Protein AF-A0AA37PH64-F1 (afdb_monomer)

Nearest PDB structures (foldseek):
  5drm-assembly1_B  TM=2.295E-01  e=4.551E+00  Homo sapiens
  5w9c-assembly2_D  TM=2.264E-01  e=7.094E+00  Homo sapiens

Mean predicted aligned error: 6.61 Å

Foldseek 3Di:
DVLQQAWQQALVLLQQQPLQHHDDGHHHDPDTDPSNVVQLVQLLVLLVVLPDPDQLLPDDPVNLNSLLSSLSSLLSVLLDQPDDDDLVSSLSSNLSSLLSLVSNVVPDVSSVVSSVSSLVSLVVSLVVVVVLLVDPVSCPPHDPVRNVVSVVSSVSSNVSSVVRPPPDPDPPPVPPDD

Radius of gyration: 16.81 Å; Cα contacts (8 Å, |Δi|>4): 201; chains: 1; bounding box: 54×38×43 Å

Secondary structure (DSSP, 8-state):
--SGGG--S--GGGTT--SSS--------SS--HHHHHHHHHHHHHHHHTTSSS-GGGS-HHHHHHHHHHHHHHHHHHT-SSS---HHHHHHHHHHHHHHHHHHTTT-HHHHHHHHHHHHHHHHHHHHHHHHTTSGGGGTT--HHHHHHHHHHHHHHHHHHHSGGGGSPPPPGGG---

pLDDT: mean 87.41, std 14.24, range [34.22, 97.94]

Structure (mmCIF, N/CA/C/O backbone):
data_AF-A0AA37PH64-F1
#
_entry.id   AF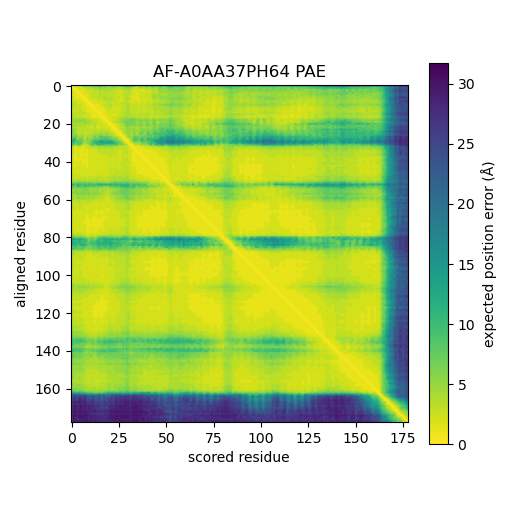-A0AA37PH64-F1
#
loop_
_atom_site.group_PDB
_atom_site.id
_atom_site.type_symbol
_atom_site.label_atom_id
_atom_site.label_alt_id
_atom_site.label_comp_id
_atom_site.label_asym_id
_atom_site.label_entity_id
_atom_site.label_seq_id
_atom_site.pdbx_PDB_ins_code
_atom_site.Cartn_x
_atom_site.Cartn_y
_atom_site.Cartn_z
_atom_site.occupancy
_atom_site.B_iso_or_equiv
_atom_site.auth_seq_id
_atom_site.auth_comp_id
_atom_site.auth_asym_id
_atom_site.auth_atom_id
_atom_site.pdbx_PDB_model_num
ATOM 1 N N . MET A 1 1 ? -4.481 -14.825 5.094 1.00 74.19 1 MET A N 1
ATOM 2 C CA . MET A 1 1 ? -5.170 -15.262 3.859 1.00 74.19 1 MET A CA 1
ATOM 3 C C . MET A 1 1 ? -4.752 -16.683 3.513 1.00 74.19 1 MET A C 1
ATOM 5 O O . MET A 1 1 ? -3.576 -16.982 3.658 1.00 74.19 1 MET A O 1
ATOM 9 N N . LEU A 1 2 ? -5.675 -17.554 3.084 1.00 87.38 2 LEU A N 1
ATOM 10 C CA . LEU A 1 2 ? -5.396 -18.989 2.875 1.00 87.38 2 LEU A CA 1
ATOM 11 C C . LEU A 1 2 ? -4.410 -19.260 1.726 1.00 87.38 2 LEU A C 1
ATOM 13 O O . LEU A 1 2 ? -3.564 -20.142 1.830 1.00 87.38 2 LEU A O 1
ATOM 17 N N . HIS A 1 3 ? -4.490 -18.475 0.651 1.00 90.38 3 HIS A N 1
ATOM 18 C CA . HIS A 1 3 ? -3.610 -18.628 -0.510 1.00 90.38 3 HIS A CA 1
ATOM 19 C C . HIS A 1 3 ? -2.216 -18.032 -0.291 1.00 90.38 3 HIS A C 1
ATOM 21 O O . HIS A 1 3 ? -1.288 -18.408 -0.998 1.00 90.38 3 HIS A O 1
ATOM 27 N N . GLN A 1 4 ? -2.051 -17.161 0.710 1.00 86.31 4 GLN A N 1
ATOM 28 C CA . GLN A 1 4 ? -0.823 -16.399 0.906 1.00 86.31 4 GLN A CA 1
ATOM 29 C C . GLN A 1 4 ? 0.423 -17.287 1.027 1.00 86.31 4 GLN A C 1
ATOM 31 O O . GLN A 1 4 ? 1.335 -17.023 0.266 1.00 86.31 4 GLN A O 1
ATOM 36 N N . PRO A 1 5 ? 0.487 -18.362 1.842 1.00 88.75 5 PRO A N 1
ATOM 37 C CA . PRO A 1 5 ? 1.711 -19.168 1.988 1.00 88.75 5 PRO A CA 1
ATOM 38 C C . PRO A 1 5 ? 2.232 -19.826 0.698 1.00 88.75 5 PRO A C 1
ATOM 40 O O . PRO A 1 5 ? 3.384 -20.242 0.654 1.00 88.75 5 PRO A O 1
ATOM 43 N N . HIS A 1 6 ? 1.387 -19.931 -0.330 1.00 89.75 6 HIS A N 1
ATOM 44 C CA . HIS A 1 6 ? 1.710 -20.520 -1.634 1.00 89.75 6 HIS A CA 1
ATOM 45 C C . HIS A 1 6 ? 1.806 -19.462 -2.747 1.00 89.75 6 HIS A C 1
ATOM 47 O O . HIS A 1 6 ? 2.088 -19.787 -3.900 1.00 89.75 6 HIS A O 1
ATOM 53 N N . SER A 1 7 ? 1.518 -18.203 -2.412 1.00 90.19 7 SER A N 1
ATOM 54 C CA . SER A 1 7 ? 1.649 -17.057 -3.304 1.00 90.19 7 SER A CA 1
ATOM 55 C C . SER A 1 7 ? 3.119 -16.807 -3.622 1.00 90.19 7 SER A C 1
ATOM 57 O O . SER A 1 7 ? 3.972 -16.969 -2.753 1.00 90.19 7 SER A O 1
ATOM 59 N N . GLN A 1 8 ? 3.379 -16.355 -4.846 1.00 91.38 8 GLN A N 1
ATOM 60 C CA . GLN A 1 8 ? 4.681 -15.865 -5.309 1.00 91.38 8 GLN A CA 1
ATOM 61 C C . GLN A 1 8 ? 4.866 -14.349 -5.145 1.00 91.38 8 GLN A C 1
ATOM 63 O O . GLN A 1 8 ? 5.841 -13.779 -5.628 1.00 91.38 8 GLN A O 1
ATOM 68 N N . LEU A 1 9 ? 3.930 -13.688 -4.458 1.00 90.12 9 LEU A N 1
ATOM 69 C CA . LEU A 1 9 ? 4.034 -12.278 -4.097 1.00 90.12 9 LEU A CA 1
ATOM 70 C C . LEU A 1 9 ? 5.070 -12.078 -2.984 1.00 90.12 9 LEU A C 1
ATOM 72 O O . LEU A 1 9 ? 4.838 -12.509 -1.851 1.00 90.12 9 LEU A O 1
ATOM 76 N N . ASP A 1 10 ? 6.170 -11.384 -3.288 1.00 89.88 10 ASP A N 1
ATOM 77 C CA . ASP A 1 10 ? 7.210 -11.098 -2.298 1.00 89.88 10 ASP A CA 1
ATOM 78 C C . ASP A 1 10 ? 6.648 -10.290 -1.114 1.00 89.88 10 ASP A C 1
ATOM 80 O O . ASP A 1 10 ? 6.139 -9.174 -1.249 1.00 89.88 10 ASP A O 1
ATOM 84 N N . SER A 1 11 ? 6.742 -10.872 0.080 1.00 89.56 11 SER A N 1
ATOM 85 C CA . SER A 1 11 ? 6.302 -10.248 1.331 1.00 89.56 11 SER A CA 1
ATOM 86 C C . SER A 1 11 ? 7.445 -9.617 2.122 1.00 89.56 11 SER A C 1
ATOM 88 O O . SER A 1 11 ? 7.205 -9.013 3.169 1.00 89.56 11 SER A O 1
ATOM 90 N N . SER A 1 12 ? 8.687 -9.728 1.642 1.00 91.81 12 SER A N 1
ATOM 91 C CA . SER A 1 12 ? 9.856 -9.132 2.285 1.00 91.81 12 SER A CA 1
ATOM 92 C C . SER A 1 12 ? 9.726 -7.618 2.526 1.00 91.81 12 SER A C 1
ATOM 94 O O . SER A 1 12 ? 10.081 -7.193 3.635 1.00 91.81 12 SER A O 1
ATOM 96 N N . PRO A 1 13 ? 9.127 -6.810 1.617 1.00 92.62 13 PRO A N 1
ATOM 97 C CA . PRO A 1 13 ? 8.997 -5.368 1.831 1.00 92.62 13 PRO A CA 1
ATOM 98 C C . PRO A 1 13 ? 8.072 -5.027 3.000 1.00 92.62 13 PRO A C 1
ATOM 100 O O . PRO A 1 13 ? 8.186 -3.966 3.598 1.00 92.62 13 PRO A O 1
ATOM 103 N N . THR A 1 14 ? 7.163 -5.933 3.362 1.00 93.44 14 THR A N 1
ATOM 104 C CA . THR A 1 14 ? 6.114 -5.699 4.362 1.00 93.44 14 THR A CA 1
ATOM 105 C C . THR A 1 14 ? 6.356 -6.434 5.681 1.00 93.44 14 THR A C 1
ATOM 107 O O . THR A 1 14 ? 5.496 -6.443 6.563 1.00 93.44 14 THR A O 1
ATOM 110 N N . ARG A 1 15 ? 7.552 -7.012 5.873 1.00 94.06 15 ARG A N 1
ATOM 111 C CA . ARG A 1 15 ? 7.922 -7.837 7.041 1.00 94.06 15 ARG A CA 1
ATOM 112 C C . ARG A 1 15 ? 7.746 -7.171 8.409 1.00 94.06 15 ARG A C 1
ATOM 114 O O . ARG A 1 15 ? 7.601 -7.871 9.408 1.00 94.06 15 ARG A O 1
ATOM 121 N N . SER A 1 16 ? 7.796 -5.841 8.475 1.00 95.00 16 SER A N 1
ATOM 122 C CA . SER A 1 16 ? 7.680 -5.071 9.720 1.00 95.00 16 SER A CA 1
ATOM 123 C C . SER A 1 16 ? 6.228 -4.806 10.138 1.00 95.00 16 SER A C 1
ATOM 125 O O . SER A 1 16 ? 5.996 -4.344 11.258 1.00 95.00 16 SER A O 1
ATOM 127 N N . VAL A 1 17 ? 5.237 -5.153 9.305 1.00 94.81 17 VAL A N 1
ATOM 128 C CA . VAL A 1 17 ? 3.820 -5.122 9.690 1.00 94.81 17 VAL A CA 1
ATOM 129 C C . VAL A 1 17 ? 3.469 -6.397 10.459 1.00 94.81 17 VAL A C 1
ATOM 131 O O . VAL A 1 17 ? 3.177 -7.438 9.877 1.00 94.81 17 VAL A O 1
ATOM 134 N N . THR A 1 18 ? 3.490 -6.315 11.790 1.00 93.62 18 THR A N 1
ATOM 135 C CA . THR A 1 18 ? 3.297 -7.461 12.700 1.00 93.62 18 THR A CA 1
ATOM 136 C C . THR A 1 18 ? 2.102 -7.325 13.644 1.00 93.62 18 THR A C 1
ATOM 138 O O . THR A 1 18 ? 1.822 -8.244 14.412 1.00 93.62 18 THR A O 1
ATOM 141 N N . SER A 1 19 ? 1.363 -6.209 13.582 1.00 90.31 19 SER A N 1
ATOM 142 C CA . SER A 1 19 ? 0.271 -5.887 14.523 1.00 90.31 19 SER A CA 1
ATOM 143 C C . SER A 1 19 ? -0.838 -6.942 14.596 1.00 90.31 19 SER A C 1
ATOM 145 O O . SER A 1 19 ? -1.492 -7.071 15.628 1.00 90.31 19 SER A O 1
ATOM 147 N N . CYS A 1 20 ? -1.065 -7.688 13.512 1.00 89.69 20 CYS A N 1
ATOM 148 C CA . CYS A 1 20 ? -2.194 -8.616 13.396 1.00 89.69 20 CYS A CA 1
ATOM 149 C C . CYS A 1 20 ? -1.770 -10.079 13.214 1.00 89.69 20 CYS A C 1
ATOM 151 O O . CYS A 1 20 ? -2.543 -10.985 13.519 1.00 89.69 20 CYS A O 1
ATOM 153 N N . ALA A 1 21 ? -0.556 -10.314 12.717 1.00 85.69 21 ALA A N 1
ATOM 154 C CA . ALA A 1 21 ? 0.048 -11.630 12.577 1.00 85.69 21 ALA A CA 1
ATOM 155 C C . ALA A 1 21 ? 1.572 -11.478 12.439 1.00 85.69 21 ALA A C 1
ATOM 157 O O . ALA A 1 21 ? 2.025 -10.485 11.868 1.00 85.69 21 ALA A O 1
ATOM 158 N N . PRO A 1 22 ? 2.374 -12.451 12.905 1.00 87.56 22 PRO A N 1
ATOM 159 C CA . PRO A 1 22 ? 3.800 -12.467 12.612 1.00 87.56 22 PRO A CA 1
ATOM 160 C C . PRO A 1 22 ? 4.037 -12.642 11.107 1.00 87.56 22 PRO A C 1
ATOM 162 O O . PRO A 1 22 ? 3.296 -13.368 10.434 1.00 87.56 22 PRO A O 1
ATOM 165 N N . HIS A 1 23 ? 5.098 -12.019 10.594 1.00 90.00 23 HIS A N 1
ATOM 166 C CA . HIS A 1 23 ? 5.520 -12.207 9.211 1.00 90.00 23 HIS A CA 1
ATOM 167 C C . HIS A 1 23 ? 5.866 -13.678 8.949 1.00 90.00 23 HIS A C 1
ATOM 169 O O . HIS A 1 23 ? 6.532 -14.335 9.754 1.00 90.00 23 HIS A O 1
ATOM 175 N N . ARG A 1 24 ? 5.419 -14.187 7.801 1.00 84.00 24 ARG A N 1
ATOM 176 C CA . ARG A 1 24 ? 5.783 -15.508 7.295 1.00 84.00 24 ARG A CA 1
ATOM 177 C C . ARG A 1 24 ? 6.386 -15.332 5.907 1.00 84.00 24 ARG A C 1
ATOM 179 O O . ARG A 1 24 ? 5.670 -14.834 5.038 1.00 84.00 24 ARG A O 1
ATOM 186 N N . PRO A 1 25 ? 7.646 -15.748 5.697 1.00 84.50 25 PRO A N 1
ATOM 187 C CA . PRO A 1 25 ? 8.244 -15.737 4.375 1.00 84.50 25 PRO A CA 1
ATOM 188 C C . PRO A 1 25 ? 7.392 -16.557 3.410 1.00 84.50 25 PRO A C 1
ATOM 190 O O . PRO A 1 25 ? 6.875 -17.618 3.771 1.00 84.50 25 PRO A O 1
ATOM 193 N N . VAL A 1 26 ? 7.268 -16.058 2.190 1.00 85.12 26 VAL A N 1
ATOM 194 C CA . VAL A 1 26 ? 6.615 -16.749 1.078 1.00 85.12 26 VAL A CA 1
ATOM 195 C C . VAL A 1 26 ? 7.634 -16.974 -0.024 1.00 85.12 26 VAL A C 1
ATOM 197 O O . VAL A 1 26 ? 8.536 -16.147 -0.170 1.00 85.12 26 VAL A O 1
ATOM 200 N N . PRO A 1 27 ? 7.534 -18.082 -0.774 1.00 81.62 27 PRO A N 1
ATOM 201 C CA . PRO A 1 27 ? 8.389 -18.291 -1.932 1.00 81.62 27 PRO A CA 1
ATOM 202 C C . PRO A 1 27 ? 8.209 -17.129 -2.909 1.00 81.62 27 PRO A C 1
ATOM 204 O O . PRO A 1 27 ? 7.085 -16.841 -3.294 1.00 81.62 27 PRO A O 1
ATOM 207 N N . THR A 1 28 ? 9.287 -16.473 -3.325 1.00 78.25 28 THR A N 1
ATOM 208 C CA . THR A 1 28 ? 9.222 -15.463 -4.390 1.00 78.25 28 THR A CA 1
ATOM 209 C C . THR A 1 28 ? 9.322 -16.156 -5.746 1.00 78.25 28 THR A C 1
ATOM 211 O O . THR A 1 28 ? 10.039 -17.148 -5.887 1.00 78.25 28 THR A O 1
ATOM 214 N N . GLY A 1 29 ? 8.602 -15.664 -6.751 1.00 74.88 29 GLY A N 1
ATOM 215 C CA . GLY A 1 29 ? 8.722 -16.166 -8.116 1.00 74.88 29 GLY A CA 1
ATOM 216 C C . GLY A 1 29 ? 8.363 -15.116 -9.155 1.00 74.88 29 GLY A C 1
ATOM 217 O O . GLY A 1 29 ? 7.581 -14.210 -8.882 1.00 74.88 29 GLY A O 1
ATOM 218 N N . ASP A 1 30 ? 8.921 -15.278 -10.353 1.00 67.69 30 ASP A N 1
ATOM 219 C CA . ASP A 1 30 ? 8.806 -14.288 -11.432 1.00 67.69 30 ASP A CA 1
ATOM 220 C C . ASP A 1 30 ? 7.470 -14.372 -12.189 1.00 67.69 30 ASP A C 1
ATOM 222 O O . ASP A 1 30 ? 7.076 -13.441 -12.886 1.00 67.69 30 ASP A O 1
ATOM 226 N N . LEU A 1 31 ? 6.745 -15.487 -12.042 1.00 71.25 31 LEU A N 1
ATOM 227 C CA . LEU A 1 31 ? 5.439 -15.716 -12.657 1.00 71.25 31 LEU A CA 1
ATOM 228 C C . LEU A 1 31 ? 4.371 -15.762 -11.566 1.00 71.25 31 LEU A C 1
ATOM 230 O O . LEU A 1 31 ? 4.469 -16.554 -10.636 1.00 71.25 31 LEU A O 1
ATOM 234 N N . PHE A 1 32 ? 3.331 -14.934 -11.665 1.00 85.25 32 PHE A N 1
ATOM 235 C CA . PHE A 1 32 ? 2.203 -14.994 -10.736 1.00 85.25 32 PHE A CA 1
ATOM 236 C C . PHE A 1 32 ? 1.418 -16.297 -10.920 1.00 85.25 32 PHE A C 1
ATOM 238 O O . PHE A 1 32 ? 0.726 -16.484 -11.918 1.00 85.25 32 PHE A 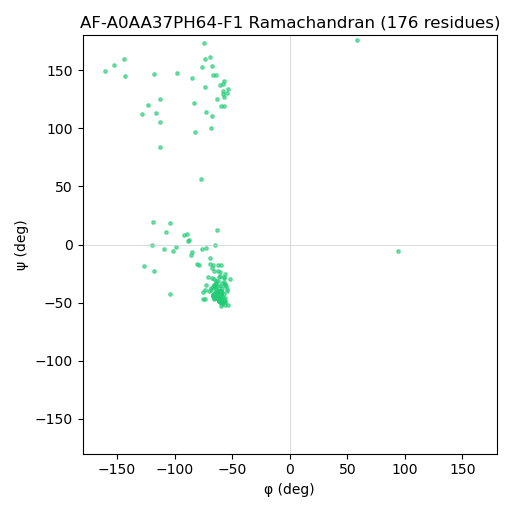O 1
ATOM 245 N N . ASN A 1 33 ? 1.502 -17.193 -9.935 1.00 89.69 33 ASN A N 1
ATOM 246 C CA . ASN A 1 33 ? 0.654 -18.379 -9.873 1.00 89.69 33 ASN A CA 1
ATOM 247 C C . ASN A 1 33 ? -0.791 -18.046 -9.441 1.00 89.69 33 ASN A C 1
ATOM 249 O O . ASN A 1 33 ? -1.115 -16.931 -9.023 1.00 89.69 33 ASN A O 1
ATOM 253 N N . SER A 1 34 ? -1.670 -19.051 -9.487 1.00 92.62 34 SER A N 1
ATOM 254 C CA . SER A 1 34 ? -3.074 -18.911 -9.078 1.00 92.62 34 SER A CA 1
ATOM 255 C C . SER A 1 34 ? -3.239 -18.463 -7.621 1.00 92.62 34 SER A C 1
ATOM 257 O O . SER A 1 34 ? -4.170 -17.723 -7.302 1.00 92.62 34 SER A O 1
ATOM 259 N N . HIS A 1 35 ? -2.335 -18.859 -6.721 1.00 93.62 35 HIS A N 1
ATOM 260 C CA . HIS A 1 35 ? -2.361 -18.420 -5.327 1.00 93.62 35 HIS A CA 1
ATOM 261 C C . HIS A 1 35 ? -2.045 -16.930 -5.188 1.00 93.62 35 HIS A C 1
ATOM 263 O O . HIS A 1 35 ? -2.683 -16.263 -4.369 1.00 93.62 35 HIS A O 1
ATOM 269 N N . THR A 1 36 ? -1.130 -16.395 -5.999 1.00 92.56 36 THR A N 1
ATOM 270 C CA . THR A 1 36 ? -0.876 -14.955 -6.087 1.00 92.56 36 THR A CA 1
ATOM 271 C C . THR A 1 36 ? -2.130 -14.222 -6.534 1.00 92.56 36 THR A C 1
ATOM 273 O O . THR A 1 36 ? -2.565 -13.299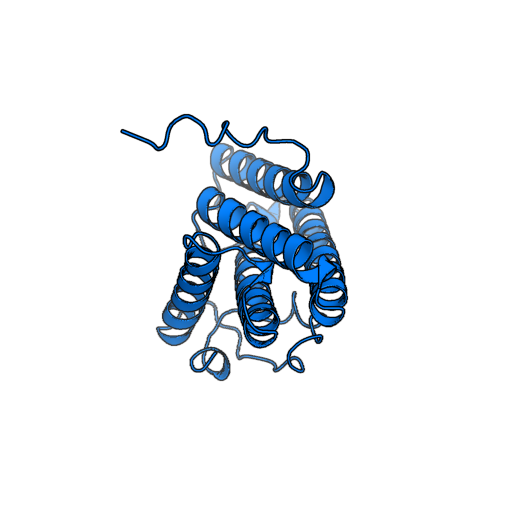 -5.845 1.00 92.56 36 THR A O 1
ATOM 276 N N . THR A 1 37 ? -2.773 -14.680 -7.613 1.00 92.19 37 THR A N 1
ATOM 277 C CA . THR A 1 37 ? -4.028 -14.092 -8.103 1.00 92.19 37 THR A CA 1
ATOM 278 C C . THR A 1 37 ? -5.102 -14.093 -7.019 1.00 92.19 37 THR A C 1
ATOM 280 O O . THR A 1 37 ? -5.622 -13.035 -6.681 1.00 92.19 37 THR A O 1
ATOM 283 N N . HIS A 1 38 ? -5.377 -15.238 -6.387 1.00 95.12 38 HIS A N 1
ATOM 284 C CA . HIS A 1 38 ? -6.370 -15.315 -5.311 1.00 95.12 38 HIS A CA 1
ATOM 285 C C . HIS A 1 38 ? -6.029 -14.423 -4.114 1.00 95.12 38 HIS A C 1
ATOM 287 O O . HIS A 1 38 ? -6.932 -13.856 -3.499 1.00 95.12 38 HIS A O 1
ATOM 293 N N . THR A 1 39 ? -4.746 -14.284 -3.779 1.00 95.00 39 THR A N 1
ATOM 294 C CA . THR A 1 39 ? -4.279 -13.421 -2.687 1.00 95.00 39 THR A CA 1
ATOM 295 C C . THR A 1 39 ? -4.536 -11.945 -2.998 1.00 95.00 39 THR A C 1
ATOM 297 O O . THR A 1 39 ? -5.103 -11.243 -2.162 1.00 95.00 39 THR A O 1
ATOM 300 N N . VAL A 1 40 ? -4.192 -11.486 -4.205 1.00 94.31 40 VAL A N 1
ATOM 301 C CA . VAL A 1 40 ? -4.429 -10.102 -4.651 1.00 94.31 40 VAL A CA 1
ATOM 302 C C . VAL A 1 40 ? -5.925 -9.814 -4.783 1.00 94.31 40 VAL A C 1
ATOM 304 O O . VAL A 1 40 ? -6.396 -8.805 -4.264 1.00 94.31 40 VAL A O 1
ATOM 307 N N . THR A 1 41 ? -6.700 -10.718 -5.389 1.00 95.38 41 THR A N 1
ATOM 308 C CA . THR A 1 41 ? -8.162 -10.575 -5.491 1.00 95.38 41 THR A CA 1
ATOM 309 C C . THR A 1 41 ? -8.813 -10.507 -4.113 1.00 95.38 41 THR A C 1
ATOM 311 O O . THR A 1 41 ? -9.650 -9.645 -3.870 1.00 95.38 41 THR A O 1
ATOM 314 N N . SER A 1 42 ? -8.398 -11.361 -3.173 1.00 96.62 42 SER A N 1
ATOM 315 C CA . SER A 1 42 ? -8.918 -11.320 -1.801 1.00 96.62 42 SER A CA 1
ATOM 316 C C . SER A 1 42 ? -8.600 -9.991 -1.111 1.00 96.62 42 SER A C 1
ATOM 318 O O . SER A 1 42 ? -9.450 -9.450 -0.408 1.00 96.62 42 SER A O 1
ATOM 320 N N . ALA A 1 43 ? -7.399 -9.439 -1.318 1.00 97.06 43 ALA A N 1
ATOM 321 C CA . ALA A 1 43 ? -7.031 -8.131 -0.779 1.00 97.06 43 ALA A CA 1
ATOM 322 C C . ALA A 1 43 ? -7.891 -6.998 -1.362 1.00 97.06 43 ALA A C 1
ATOM 324 O O . ALA A 1 43 ? -8.315 -6.123 -0.605 1.00 97.06 43 ALA A O 1
ATOM 325 N N . ALA A 1 44 ? -8.191 -7.042 -2.663 1.00 96.75 44 ALA A N 1
ATOM 326 C CA . ALA A 1 44 ? -9.072 -6.083 -3.329 1.00 96.75 44 ALA A CA 1
ATOM 327 C C . ALA A 1 44 ? -10.523 -6.169 -2.818 1.00 96.75 44 ALA A C 1
ATOM 329 O O . ALA A 1 44 ? -11.119 -5.149 -2.475 1.00 96.75 44 ALA A O 1
ATOM 330 N N . GLU A 1 45 ? -11.077 -7.377 -2.661 1.00 96.88 45 GLU A N 1
ATOM 331 C CA . GLU A 1 45 ? -12.422 -7.562 -2.090 1.00 96.88 45 GLU A CA 1
ATOM 332 C C . GLU A 1 45 ? -12.498 -7.094 -0.628 1.00 96.88 45 GLU A C 1
ATOM 334 O O . GLU A 1 45 ? -13.507 -6.534 -0.199 1.00 96.88 45 GLU A O 1
ATOM 339 N N . ILE A 1 46 ? -11.412 -7.239 0.141 1.00 96.88 46 ILE A N 1
ATOM 340 C CA . ILE A 1 46 ? -11.314 -6.640 1.478 1.00 96.88 46 ILE A CA 1
ATOM 341 C C . ILE A 1 46 ? -11.388 -5.114 1.411 1.00 96.88 46 ILE A C 1
ATOM 343 O O . ILE A 1 46 ? -12.135 -4.516 2.186 1.00 96.88 46 ILE A O 1
ATOM 347 N N . SER A 1 47 ? -10.647 -4.487 0.496 1.00 97.00 47 SER A N 1
ATOM 348 C CA . SER A 1 47 ? -10.710 -3.036 0.305 1.00 97.00 47 SER A CA 1
ATOM 349 C C . SER A 1 47 ? -12.128 -2.596 -0.070 1.00 97.00 47 SER A C 1
ATOM 351 O O . SER A 1 47 ? -12.640 -1.635 0.491 1.00 97.00 47 SER A O 1
ATOM 353 N N . LYS A 1 48 ? -12.828 -3.358 -0.914 1.00 95.94 48 LYS A N 1
ATOM 354 C CA . LYS A 1 48 ? -14.230 -3.100 -1.268 1.00 95.94 48 LYS A CA 1
ATOM 355 C C . LYS A 1 48 ? -15.187 -3.189 -0.073 1.00 95.94 48 LYS A C 1
ATOM 357 O O . LYS A 1 48 ? -16.109 -2.386 0.024 1.00 95.94 48 LYS A O 1
ATOM 362 N N . MET A 1 49 ? -14.961 -4.092 0.886 1.00 94.50 49 MET A N 1
ATOM 363 C CA . MET A 1 49 ? -15.793 -4.152 2.101 1.00 94.50 49 MET A CA 1
ATOM 364 C C . MET A 1 49 ? -15.757 -2.852 2.922 1.00 94.50 49 MET A C 1
ATOM 366 O O . MET A 1 49 ? -16.736 -2.545 3.599 1.00 94.50 49 MET A O 1
ATOM 370 N N . ILE A 1 50 ? -14.670 -2.070 2.850 1.00 95.94 50 ILE A N 1
ATOM 371 C CA . ILE A 1 50 ? -14.547 -0.771 3.539 1.00 95.94 50 ILE A CA 1
ATOM 372 C C . ILE A 1 50 ? -15.623 0.214 3.053 1.00 95.94 50 ILE A C 1
ATOM 374 O O . ILE A 1 50 ? -16.044 1.086 3.810 1.00 95.94 50 ILE A O 1
ATOM 378 N N . THR A 1 51 ? -16.102 0.074 1.813 1.00 92.69 51 THR A N 1
ATOM 379 C CA . THR A 1 51 ? -17.086 0.986 1.214 1.00 92.69 51 THR A CA 1
ATOM 380 C C . THR A 1 51 ? -18.538 0.591 1.506 1.00 92.69 51 THR A C 1
ATOM 382 O O . THR A 1 51 ? -19.462 1.204 0.968 1.00 92.69 51 THR A O 1
ATOM 385 N N . HIS A 1 52 ? -18.780 -0.452 2.307 1.00 90.56 52 HIS A N 1
ATOM 386 C CA . HIS A 1 52 ? -20.134 -0.874 2.664 1.00 90.56 52 HIS A CA 1
ATOM 387 C C . HIS A 1 52 ? -20.849 0.157 3.551 1.00 90.56 52 HIS A C 1
ATOM 389 O O . HIS A 1 52 ? -20.234 0.915 4.296 1.00 90.56 52 HIS A O 1
ATOM 395 N N . ARG A 1 53 ? -22.189 0.173 3.482 1.00 79.81 53 ARG A N 1
ATOM 396 C CA . ARG A 1 53 ? -23.060 1.162 4.146 1.00 79.81 53 ARG A CA 1
ATOM 397 C C . ARG A 1 53 ? -23.233 0.908 5.649 1.00 79.81 53 ARG A C 1
ATOM 399 O O . ARG A 1 53 ? -24.349 0.754 6.133 1.00 79.81 53 ARG A O 1
ATOM 406 N N . VAL A 1 54 ? -22.132 0.856 6.385 1.00 89.38 54 VAL A N 1
ATOM 407 C CA . VAL A 1 54 ? -22.105 0.813 7.851 1.00 89.38 54 VAL A CA 1
ATOM 408 C C . VAL A 1 54 ? -20.917 1.634 8.353 1.00 89.38 54 VAL A C 1
ATOM 410 O O . VAL A 1 54 ? -19.877 1.657 7.695 1.00 89.38 54 VAL A O 1
A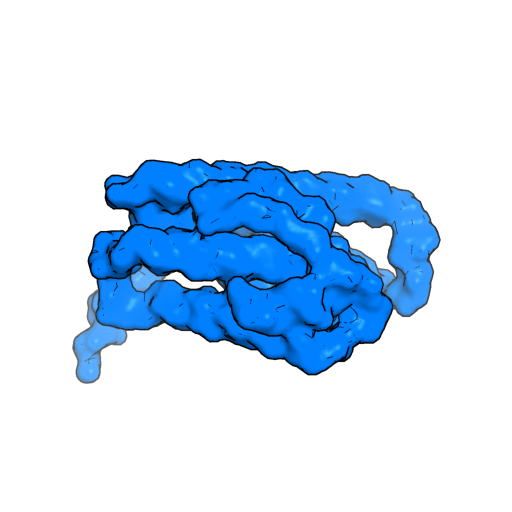TOM 413 N N . PRO A 1 55 ? -21.027 2.332 9.499 1.00 90.69 55 PRO A N 1
ATOM 414 C CA . PRO A 1 55 ? -19.893 3.067 10.041 1.00 90.69 55 PRO A CA 1
ATOM 415 C C . PRO A 1 55 ? -18.713 2.125 10.290 1.00 90.69 55 PRO A C 1
ATOM 417 O O . PRO A 1 55 ? -18.870 1.096 10.942 1.00 90.69 55 PRO A O 1
ATOM 420 N N . LEU A 1 56 ? -17.512 2.498 9.837 1.00 90.81 56 LEU A N 1
ATOM 421 C CA . LEU A 1 56 ? -16.324 1.650 10.005 1.00 90.81 56 LEU A CA 1
ATOM 422 C C . LEU A 1 56 ? -16.049 1.294 11.472 1.00 90.81 56 LEU A C 1
ATOM 424 O O . LEU A 1 56 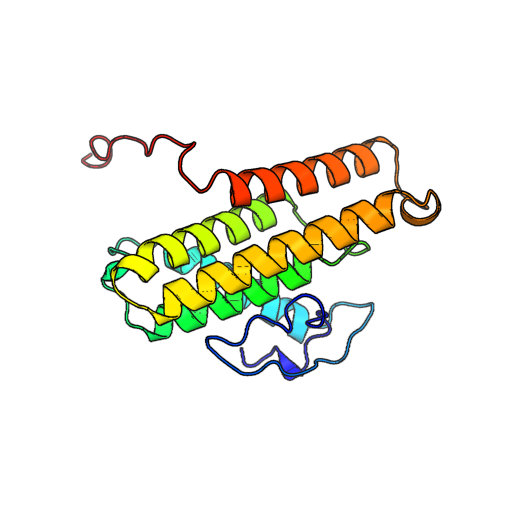? -15.630 0.185 11.784 1.00 90.81 56 LEU A O 1
ATOM 428 N N . THR A 1 57 ? -16.342 2.219 12.385 1.00 92.31 57 THR A N 1
ATOM 429 C CA . THR A 1 57 ? -16.190 2.034 13.835 1.00 92.31 57 THR A CA 1
ATOM 430 C C . THR A 1 57 ? -17.187 1.041 14.436 1.00 92.31 57 THR A C 1
ATOM 432 O O . THR A 1 57 ? -17.023 0.652 15.586 1.00 92.31 57 THR A O 1
ATOM 435 N N . SER A 1 58 ? -18.211 0.628 13.685 1.00 92.12 58 SER A N 1
ATOM 436 C CA . SER A 1 58 ? -19.156 -0.421 14.080 1.00 92.12 58 SER A CA 1
ATOM 437 C C . SER A 1 58 ? -18.654 -1.828 13.743 1.00 92.12 58 SER A C 1
ATOM 439 O O . SER A 1 58 ? -19.267 -2.807 14.167 1.00 92.12 58 SER A O 1
ATOM 441 N N . HIS A 1 59 ? -17.551 -1.963 12.998 1.00 93.00 59 HIS A N 1
ATOM 442 C CA . HIS A 1 59 ? -16.940 -3.262 12.747 1.00 93.00 59 HIS A CA 1
ATOM 443 C C . HIS A 1 59 ? -16.153 -3.773 13.957 1.00 93.00 59 HIS A C 1
ATOM 445 O O . HIS A 1 59 ? -15.621 -3.022 14.777 1.00 93.00 59 HIS A O 1
ATOM 451 N N . THR A 1 60 ? -16.052 -5.096 14.041 1.00 92.81 60 THR A N 1
ATOM 452 C CA . THR A 1 60 ? -15.279 -5.773 15.082 1.00 92.81 60 THR A CA 1
ATOM 453 C C . THR A 1 60 ? -13.779 -5.543 14.898 1.00 92.81 60 THR A C 1
ATOM 455 O O . THR A 1 60 ? -13.303 -5.261 13.798 1.00 92.81 60 THR A O 1
ATOM 458 N N . HIS A 1 61 ? -13.008 -5.768 15.964 1.00 92.31 61 HIS A N 1
ATOM 459 C CA . HIS A 1 61 ? -11.543 -5.758 15.915 1.00 92.31 61 HIS A CA 1
ATOM 460 C C . HIS A 1 61 ? -10.964 -6.666 14.811 1.00 92.31 61 HIS A C 1
ATOM 462 O O . HIS A 1 61 ? -9.911 -6.370 14.251 1.00 92.31 61 HIS A O 1
ATOM 468 N N . PHE A 1 62 ? -11.656 -7.753 14.451 1.00 94.56 62 PHE A N 1
ATOM 469 C CA . PHE A 1 62 ? -11.252 -8.621 13.344 1.00 94.56 62 PHE A CA 1
ATOM 470 C C . PHE A 1 62 ? -11.091 -7.848 12.028 1.00 94.56 62 PHE A C 1
ATOM 472 O O . PHE A 1 62 ? -10.165 -8.126 11.268 1.00 94.56 62 PHE A O 1
ATOM 479 N N . PHE A 1 63 ? -11.932 -6.840 11.783 1.00 95.62 63 PHE A N 1
ATOM 480 C CA . PHE A 1 63 ? -11.857 -6.039 10.568 1.00 95.62 63 PHE A CA 1
ATOM 481 C C . PHE A 1 63 ? -10.553 -5.240 10.475 1.00 95.62 63 PHE A C 1
ATOM 483 O O . PHE A 1 63 ? -9.975 -5.169 9.395 1.00 95.62 63 PHE A O 1
ATOM 490 N N . THR A 1 64 ? -10.013 -4.753 11.600 1.00 96.31 64 THR A N 1
ATOM 491 C CA . THR A 1 64 ? -8.663 -4.165 11.650 1.00 96.31 64 THR A CA 1
ATOM 492 C C . THR A 1 64 ? -7.631 -5.134 11.081 1.00 96.31 64 THR A C 1
ATOM 494 O O . THR A 1 64 ? -6.902 -4.777 10.160 1.00 96.31 64 THR A O 1
ATOM 497 N N . CYS A 1 65 ? -7.614 -6.381 11.564 1.00 96.75 65 CYS A N 1
ATOM 498 C CA . CYS A 1 65 ? -6.665 -7.39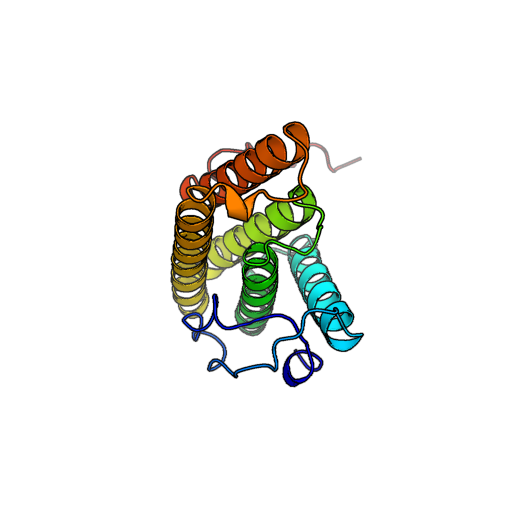2 11.098 1.00 96.75 65 CYS A CA 1
ATOM 499 C C . CYS A 1 65 ? -6.819 -7.706 9.609 1.00 96.75 65 CYS A C 1
ATOM 501 O O . CYS A 1 65 ? -5.827 -7.869 8.900 1.00 96.75 65 CYS A O 1
ATOM 503 N N . VAL A 1 66 ? -8.058 -7.781 9.132 1.00 96.50 66 VAL A N 1
ATOM 504 C CA . VAL A 1 66 ? -8.367 -8.047 7.727 1.00 96.50 66 VAL A CA 1
ATOM 505 C C . VAL A 1 66 ? -7.886 -6.898 6.831 1.00 96.50 66 VAL A C 1
ATOM 507 O O . VAL A 1 66 ? -7.211 -7.159 5.835 1.00 96.50 66 VAL A O 1
ATOM 510 N N . VAL A 1 67 ? -8.127 -5.640 7.216 1.00 97.44 67 VAL A N 1
ATOM 511 C CA . VAL A 1 67 ? -7.622 -4.460 6.492 1.00 97.44 67 VAL A CA 1
ATOM 512 C C . VAL A 1 67 ? -6.092 -4.417 6.511 1.00 97.44 67 VAL A C 1
ATOM 514 O O . VAL A 1 67 ? -5.483 -4.182 5.472 1.00 97.44 67 VAL A O 1
ATOM 517 N N . THR A 1 68 ? -5.443 -4.717 7.640 1.00 97.56 68 THR A N 1
ATOM 518 C CA . THR A 1 68 ? -3.973 -4.787 7.716 1.00 97.56 68 THR A CA 1
ATOM 519 C C . THR A 1 68 ? -3.393 -5.841 6.769 1.00 97.56 68 THR A C 1
ATOM 521 O O . THR A 1 68 ? -2.413 -5.567 6.079 1.00 97.56 68 THR A O 1
ATOM 524 N N . LEU A 1 69 ? -4.004 -7.029 6.684 1.00 96.19 69 LEU A N 1
ATOM 525 C CA . LEU A 1 69 ? -3.581 -8.078 5.747 1.00 96.19 69 LEU A CA 1
ATOM 526 C C . LEU A 1 69 ? -3.776 -7.668 4.280 1.00 96.19 69 LEU A C 1
ATOM 528 O O . LEU A 1 69 ? -2.941 -8.008 3.443 1.00 96.19 69 LEU A O 1
ATOM 532 N N . SER A 1 70 ? -4.847 -6.933 3.969 1.00 97.56 70 SER A N 1
ATOM 533 C CA . SER A 1 70 ? -5.051 -6.346 2.640 1.00 97.56 70 SER A CA 1
ATOM 534 C C . SER A 1 70 ? -3.974 -5.299 2.323 1.00 97.56 70 SER A C 1
ATOM 536 O O . SER A 1 70 ? -3.339 -5.384 1.275 1.00 97.56 70 SER A O 1
ATOM 538 N N . SER A 1 71 ? -3.652 -4.397 3.262 1.00 97.75 71 SER A N 1
ATOM 539 C CA . SER A 1 71 ? -2.567 -3.414 3.098 1.00 97.75 71 SER A CA 1
ATOM 540 C C . SER A 1 71 ? -1.209 -4.062 2.846 1.00 97.75 71 SER A C 1
ATOM 542 O O . SER A 1 71 ? -0.462 -3.585 2.001 1.00 97.75 71 SER A O 1
ATOM 544 N N . ILE A 1 72 ? -0.891 -5.155 3.547 1.00 96.50 72 ILE A N 1
ATOM 545 C CA . ILE A 1 72 ? 0.339 -5.927 3.316 1.00 96.50 72 ILE A CA 1
ATOM 546 C C . ILE A 1 72 ? 0.420 -6.387 1.858 1.00 96.50 72 ILE A C 1
ATOM 548 O O . ILE A 1 72 ? 1.455 -6.235 1.221 1.00 96.50 72 ILE A O 1
ATOM 552 N N . VAL A 1 73 ? -0.667 -6.920 1.304 1.00 95.56 73 VAL A N 1
ATOM 553 C CA . VAL A 1 73 ? -0.665 -7.413 -0.077 1.00 95.56 73 VAL A CA 1
ATOM 554 C C . VAL A 1 73 ? -0.573 -6.287 -1.094 1.00 95.56 73 VAL A C 1
ATOM 556 O O . VAL A 1 73 ? 0.194 -6.410 -2.047 1.00 95.56 73 VAL A O 1
ATOM 559 N N . HIS A 1 74 ? -1.267 -5.174 -0.871 1.00 96.62 74 HIS A N 1
ATOM 560 C CA . HIS A 1 74 ? -1.182 -4.014 -1.759 1.00 96.62 74 HIS A CA 1
ATOM 561 C C . HIS A 1 74 ? 0.209 -3.376 -1.746 1.00 96.62 74 HIS A C 1
ATOM 563 O O . HIS A 1 74 ? 0.754 -3.089 -2.804 1.00 96.62 74 HIS A O 1
ATOM 569 N N . LEU A 1 75 ? 0.837 -3.236 -0.575 1.00 96.19 75 LEU A N 1
ATOM 570 C CA . LEU A 1 75 ? 2.204 -2.715 -0.471 1.00 96.19 75 LEU A CA 1
ATOM 571 C C . LEU A 1 75 ? 3.239 -3.675 -1.065 1.00 96.19 75 LEU A C 1
ATOM 573 O O . LEU A 1 75 ? 4.155 -3.233 -1.752 1.00 96.19 75 LEU A O 1
ATOM 577 N N . SER A 1 76 ? 3.075 -4.984 -0.861 1.00 94.25 76 SER A N 1
ATOM 578 C CA . SER A 1 76 ? 3.897 -5.995 -1.531 1.00 94.25 76 SER A CA 1
ATOM 579 C C . SER A 1 76 ? 3.756 -5.927 -3.049 1.00 94.25 76 SER A C 1
ATOM 581 O O . SER A 1 76 ? 4.752 -6.046 -3.752 1.00 94.25 76 SER A O 1
ATOM 583 N N . LYS A 1 77 ? 2.541 -5.699 -3.563 1.00 93.12 77 LYS A N 1
ATOM 584 C CA . LYS A 1 77 ? 2.302 -5.512 -4.997 1.00 93.12 77 LYS A CA 1
ATOM 585 C C . LYS A 1 77 ? 2.936 -4.216 -5.506 1.00 93.12 77 LYS A C 1
ATOM 587 O O . LYS A 1 77 ? 3.589 -4.249 -6.538 1.00 93.12 77 LYS A O 1
ATOM 592 N N . TRP A 1 78 ? 2.812 -3.117 -4.764 1.00 94.19 78 TRP A N 1
ATOM 593 C CA . TRP A 1 78 ? 3.402 -1.822 -5.121 1.00 94.19 78 TRP A CA 1
ATOM 594 C C . TRP A 1 78 ? 4.936 -1.847 -5.155 1.00 94.19 78 TRP A C 1
ATOM 596 O O . TRP A 1 78 ? 5.562 -1.144 -5.951 1.00 94.19 78 TRP A O 1
ATOM 606 N N . ALA A 1 79 ? 5.548 -2.675 -4.305 1.00 92.88 79 ALA A N 1
ATOM 607 C CA . ALA A 1 79 ? 6.988 -2.899 -4.293 1.00 92.88 79 ALA A CA 1
ATOM 608 C C . ALA A 1 79 ? 7.493 -3.657 -5.534 1.00 92.88 79 ALA A C 1
ATOM 610 O O . ALA A 1 79 ? 8.692 -3.625 -5.814 1.00 92.88 79 ALA A O 1
ATOM 611 N N . LEU A 1 80 ? 6.608 -4.324 -6.285 1.00 88.00 80 LEU A N 1
ATOM 612 C CA . LEU A 1 80 ? 6.980 -4.977 -7.534 1.00 88.00 80 LEU A CA 1
ATOM 613 C C . LEU A 1 80 ? 7.211 -3.939 -8.622 1.00 88.00 80 LEU A C 1
ATOM 615 O O . LEU A 1 80 ? 6.419 -3.023 -8.823 1.00 88.00 80 LEU A O 1
ATOM 619 N N . PHE A 1 81 ? 8.299 -4.135 -9.355 1.00 71.88 81 PHE A N 1
ATOM 620 C CA . PHE A 1 81 ? 8.702 -3.238 -10.427 1.00 71.88 81 PHE A CA 1
ATOM 621 C C . PHE A 1 81 ? 8.407 -3.806 -11.823 1.00 71.88 81 PHE A C 1
ATOM 623 O O . PHE A 1 81 ? 7.904 -3.103 -12.688 1.00 71.88 81 PHE A O 1
ATOM 630 N N . PHE A 1 82 ? 8.672 -5.096 -12.039 1.00 66.62 82 PHE A N 1
ATOM 631 C CA . PHE A 1 82 ? 8.623 -5.715 -13.372 1.00 66.62 82 PHE A CA 1
ATOM 632 C C . PHE A 1 82 ? 7.254 -6.267 -13.773 1.00 66.62 82 PHE A C 1
ATOM 634 O O . PHE A 1 82 ? 7.123 -6.891 -14.823 1.00 66.62 82 PHE A O 1
ATOM 641 N N . ILE A 1 83 ? 6.241 -6.095 -12.926 1.00 67.81 83 ILE A N 1
ATOM 642 C CA . ILE A 1 83 ? 4.914 -6.658 -13.153 1.00 67.81 83 ILE A CA 1
ATOM 643 C C . ILE A 1 83 ? 3.961 -5.495 -13.397 1.00 67.81 83 ILE A C 1
ATOM 645 O O . ILE A 1 83 ? 3.617 -4.808 -12.431 1.00 67.81 83 ILE A O 1
ATOM 649 N N . PRO A 1 84 ? 3.532 -5.270 -14.654 1.00 65.62 84 PRO A N 1
ATOM 650 C CA . PRO A 1 84 ? 2.551 -4.247 -14.969 1.00 65.62 84 PRO A CA 1
ATOM 651 C C . PRO A 1 84 ? 1.300 -4.438 -14.118 1.00 65.62 84 PRO A C 1
ATOM 653 O O . PRO A 1 84 ? 0.748 -5.539 -14.023 1.00 65.62 84 PRO A O 1
ATOM 656 N N . HIS A 1 85 ? 0.850 -3.365 -13.488 1.00 71.50 85 HIS A N 1
ATOM 657 C CA . HIS A 1 85 ? -0.412 -3.337 -12.778 1.00 71.50 85 HIS A CA 1
ATOM 658 C C . HIS A 1 85 ? -1.074 -1.977 -12.937 1.00 71.50 85 HIS A C 1
ATOM 660 O O . HIS A 1 85 ? -0.433 -0.995 -13.287 1.00 71.50 85 HIS A O 1
ATOM 666 N N . ASP A 1 86 ? -2.383 -1.950 -12.707 1.00 81.94 86 ASP A N 1
ATOM 667 C CA . ASP A 1 86 ? -3.136 -0.705 -12.638 1.00 81.94 86 ASP A CA 1
ATOM 668 C C . ASP A 1 86 ? -2.716 0.065 -11.376 1.00 81.94 86 ASP A C 1
ATOM 670 O O . ASP A 1 86 ? -3.111 -0.284 -10.255 1.00 81.94 86 ASP A O 1
ATOM 674 N N . ASP A 1 87 ? -1.849 1.057 -11.576 1.00 83.31 87 ASP A N 1
ATOM 675 C CA . ASP A 1 87 ? -1.320 1.916 -10.521 1.00 83.31 87 ASP A CA 1
ATOM 676 C C . ASP A 1 87 ? -2.410 2.792 -9.893 1.00 83.31 87 ASP A C 1
ATOM 678 O O . ASP A 1 87 ? -2.323 3.098 -8.702 1.00 83.31 87 ASP A O 1
ATOM 682 N N . ASP A 1 88 ? -3.459 3.166 -10.639 1.00 88.00 88 ASP A N 1
ATOM 683 C CA . ASP A 1 88 ? -4.538 3.984 -10.083 1.00 88.00 88 ASP A CA 1
ATOM 684 C C . ASP A 1 88 ? -5.423 3.155 -9.154 1.00 88.00 88 ASP A C 1
ATOM 686 O O . ASP A 1 88 ? -5.654 3.556 -8.012 1.00 88.00 88 ASP A O 1
ATOM 690 N N . GLU A 1 89 ? -5.834 1.959 -9.578 1.00 91.25 89 GLU A N 1
ATOM 691 C CA . GLU A 1 89 ? -6.596 1.051 -8.715 1.00 91.25 89 GLU A CA 1
ATOM 692 C C . GLU A 1 89 ? -5.790 0.676 -7.463 1.00 91.25 89 GLU A C 1
ATOM 694 O O . GLU A 1 89 ? -6.305 0.719 -6.341 1.00 91.25 89 GLU A O 1
ATOM 699 N N . LEU A 1 90 ? -4.496 0.369 -7.617 1.00 93.44 90 LEU A N 1
ATOM 700 C CA . LEU A 1 90 ? -3.632 0.060 -6.478 1.00 93.44 90 LEU A CA 1
ATOM 701 C C . LEU A 1 90 ? -3.500 1.254 -5.523 1.00 93.44 90 LEU A C 1
ATOM 703 O O . LEU A 1 90 ? -3.607 1.088 -4.303 1.00 93.44 90 LEU A O 1
ATOM 707 N N . ARG A 1 91 ? -3.323 2.464 -6.061 1.00 93.50 91 ARG A N 1
ATOM 708 C CA . ARG A 1 91 ? -3.305 3.705 -5.282 1.00 93.50 91 ARG A CA 1
ATOM 709 C C . ARG A 1 91 ? -4.595 3.883 -4.490 1.00 93.50 91 ARG A C 1
ATOM 711 O O . ARG A 1 91 ? -4.532 4.149 -3.287 1.00 93.50 91 ARG A O 1
ATOM 718 N N . GLN A 1 92 ? -5.756 3.713 -5.129 1.00 94.31 92 GLN A N 1
ATOM 719 C CA . GLN A 1 92 ? -7.053 3.825 -4.457 1.00 94.31 92 GLN A CA 1
ATOM 720 C C . GLN A 1 92 ? -7.183 2.817 -3.316 1.00 94.31 92 GLN A C 1
ATOM 722 O O . GLN A 1 92 ? -7.607 3.184 -2.219 1.00 94.31 92 GLN A O 1
ATOM 727 N N . GLN A 1 93 ? -6.766 1.570 -3.537 1.00 96.88 93 GLN A N 1
ATOM 728 C CA . GLN A 1 93 ? -6.811 0.508 -2.534 1.00 96.88 93 GLN A CA 1
ATOM 729 C C . GLN A 1 93 ? -5.897 0.793 -1.331 1.00 96.88 93 GLN A C 1
ATOM 731 O O . GLN A 1 93 ? -6.327 0.657 -0.181 1.00 96.88 93 GLN A O 1
ATOM 736 N N . ILE A 1 94 ? -4.659 1.243 -1.567 1.00 96.88 94 ILE A N 1
ATOM 737 C CA . ILE A 1 94 ? -3.723 1.633 -0.498 1.00 96.88 94 ILE A CA 1
ATOM 738 C C . ILE A 1 94 ? -4.301 2.797 0.312 1.00 96.88 94 ILE A C 1
ATOM 740 O O . ILE A 1 94 ? -4.357 2.738 1.547 1.00 96.88 94 ILE A O 1
ATOM 744 N N . ARG A 1 95 ? -4.782 3.836 -0.378 1.00 95.69 95 ARG A N 1
ATOM 745 C CA . ARG A 1 95 ? -5.369 5.026 0.244 1.00 95.69 95 ARG A CA 1
ATOM 746 C C . ARG A 1 95 ? -6.596 4.682 1.082 1.00 95.69 95 ARG A C 1
ATOM 748 O O . ARG A 1 95 ? -6.711 5.134 2.224 1.00 95.69 95 ARG A O 1
ATOM 755 N N . LEU A 1 96 ? -7.490 3.856 0.543 1.00 96.38 96 LEU A N 1
ATOM 756 C CA . LEU A 1 96 ? -8.704 3.415 1.222 1.00 96.38 96 LEU A CA 1
ATOM 757 C C . LEU A 1 96 ? -8.379 2.626 2.494 1.00 96.38 96 LEU A C 1
ATOM 759 O O . LEU A 1 96 ? -8.940 2.910 3.554 1.00 96.38 96 LEU A O 1
ATOM 763 N N . ASN A 1 97 ? -7.429 1.690 2.426 1.00 97.94 97 ASN A N 1
ATOM 764 C CA . ASN A 1 97 ? -7.036 0.894 3.584 1.00 97.94 97 ASN A CA 1
ATOM 765 C C . ASN A 1 97 ? -6.380 1.741 4.686 1.00 97.94 97 ASN A C 1
ATOM 767 O O . ASN A 1 97 ? -6.707 1.576 5.862 1.00 97.94 97 ASN A O 1
ATOM 771 N N . ILE A 1 98 ? -5.481 2.667 4.331 1.00 97.12 98 ILE A N 1
ATOM 772 C CA . ILE A 1 98 ? -4.870 3.604 5.292 1.00 97.12 98 ILE A CA 1
ATOM 773 C C . ILE A 1 98 ? -5.946 4.477 5.941 1.00 97.12 98 ILE A C 1
ATOM 775 O O . ILE A 1 98 ? -5.944 4.668 7.158 1.00 97.12 98 ILE A O 1
ATOM 779 N N . GLY A 1 99 ? -6.904 4.951 5.146 1.00 95.88 99 GLY A N 1
ATOM 780 C CA . GLY A 1 99 ? -8.069 5.678 5.626 1.00 95.88 99 GLY A CA 1
ATOM 781 C C . GLY A 1 99 ? -8.907 4.909 6.633 1.00 95.88 99 GLY A C 1
ATOM 782 O O . GLY A 1 99 ? -9.263 5.437 7.688 1.00 95.88 99 GLY A O 1
ATOM 783 N N . ALA A 1 100 ? -9.184 3.643 6.331 1.00 96.69 100 ALA A N 1
ATOM 784 C CA . ALA A 1 100 ? -9.934 2.767 7.212 1.00 96.69 100 ALA A CA 1
ATOM 785 C C . ALA A 1 100 ? -9.198 2.517 8.530 1.00 96.69 100 ALA A C 1
ATOM 787 O O . ALA A 1 100 ? -9.800 2.669 9.591 1.00 96.69 100 ALA A O 1
ATOM 788 N N . LEU A 1 101 ? -7.896 2.210 8.488 1.00 97.31 101 LEU A N 1
ATOM 789 C CA . LEU A 1 101 ? -7.081 2.041 9.696 1.00 97.31 101 LEU A CA 1
ATOM 790 C C . LEU A 1 101 ? -7.047 3.324 10.539 1.00 97.31 101 LEU A C 1
ATOM 792 O O . LEU A 1 101 ? -7.184 3.253 11.758 1.00 97.31 101 LEU A O 1
ATOM 796 N N . ASN A 1 102 ? -6.961 4.493 9.899 1.00 96.31 102 ASN A N 1
ATOM 797 C CA . ASN A 1 102 ? -7.044 5.789 10.573 1.00 96.31 102 ASN A CA 1
ATOM 798 C C . ASN A 1 102 ? -8.417 6.062 11.200 1.00 96.31 102 ASN A C 1
ATOM 800 O O . ASN A 1 102 ? -8.504 6.676 12.256 1.00 96.31 102 ASN A O 1
ATOM 804 N N . LYS A 1 103 ? -9.512 5.605 10.587 1.00 95.88 103 LYS A N 1
ATOM 805 C CA . LYS A 1 103 ? -10.840 5.725 11.201 1.00 95.88 103 LYS A CA 1
ATOM 806 C C . LYS A 1 103 ? -11.022 4.741 12.361 1.00 95.88 103 LYS A C 1
ATOM 808 O O . LYS A 1 103 ? -11.627 5.096 13.370 1.00 95.88 103 LYS A O 1
ATOM 813 N N . LEU A 1 104 ? -10.508 3.520 12.220 1.00 96.00 104 LEU A N 1
ATOM 814 C CA . LEU A 1 104 ? -10.580 2.458 13.227 1.00 96.00 104 LEU A CA 1
ATOM 815 C C . LEU A 1 104 ? -9.687 2.735 14.445 1.00 96.00 104 LEU A C 1
ATOM 817 O O . LEU A 1 104 ? -10.030 2.300 15.544 1.00 96.00 104 LEU A O 1
ATOM 821 N N . SER A 1 105 ? -8.584 3.478 14.291 1.00 96.38 105 SER A N 1
ATOM 822 C CA . SER A 1 105 ? -7.682 3.834 15.400 1.00 96.38 105 SER A CA 1
ATOM 823 C C . SER A 1 105 ? -8.367 4.652 16.497 1.00 96.38 105 SER A C 1
ATOM 825 O O . SER A 1 105 ? -7.965 4.571 17.653 1.00 96.38 105 SER A O 1
ATOM 827 N N . ALA A 1 106 ? -9.461 5.349 16.170 1.00 95.50 106 ALA A N 1
ATOM 828 C CA . ALA A 1 106 ? -10.279 6.073 17.141 1.00 95.50 106 ALA A CA 1
ATOM 829 C C . ALA A 1 106 ? -10.931 5.165 18.201 1.00 95.50 106 ALA A C 1
ATOM 831 O O . ALA A 1 106 ? -11.308 5.647 19.266 1.00 95.50 106 ALA A O 1
ATOM 832 N N . VAL A 1 107 ? -11.096 3.868 17.911 1.00 95.25 107 VAL A N 1
ATOM 833 C CA . VAL A 1 107 ? -11.756 2.902 18.809 1.00 95.25 107 VAL A CA 1
ATOM 834 C C . VAL A 1 107 ? -10.903 1.663 19.103 1.00 95.25 107 VAL A C 1
ATOM 836 O O . VAL A 1 107 ? -11.129 0.993 20.108 1.00 95.25 107 VAL A O 1
ATOM 839 N N . TRP A 1 108 ? -9.887 1.371 18.282 1.00 95.25 108 TRP A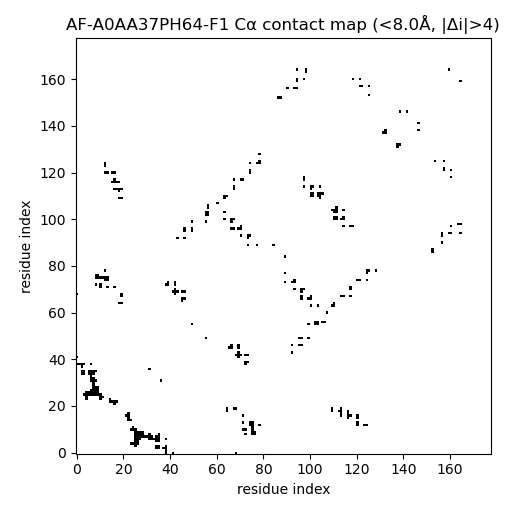 N 1
ATOM 840 C CA . TRP A 1 108 ? -9.014 0.207 18.440 1.00 95.25 108 TRP A CA 1
ATOM 841 C C . TRP A 1 108 ? -7.533 0.605 18.422 1.00 95.25 108 TRP A C 1
ATOM 843 O O . TRP A 1 108 ? -6.978 0.907 17.368 1.00 95.25 108 TRP A O 1
ATOM 853 N N . LYS A 1 109 ? -6.835 0.475 19.559 1.00 94.81 109 LYS A N 1
ATOM 854 C CA . LYS A 1 109 ? -5.377 0.715 19.648 1.00 94.81 109 LYS A CA 1
ATOM 855 C C . LYS A 1 109 ? -4.559 -0.143 18.671 1.00 94.81 109 LYS A C 1
ATOM 857 O O . LYS A 1 109 ? -3.549 0.295 18.134 1.00 94.81 109 LYS A O 1
ATOM 862 N N . ALA A 1 110 ? -5.004 -1.369 18.398 1.00 94.50 110 ALA A N 1
ATOM 863 C CA . ALA A 1 110 ? -4.360 -2.220 17.400 1.00 94.50 110 ALA A CA 1
ATOM 864 C C . ALA A 1 110 ? -4.412 -1.620 15.981 1.00 94.50 1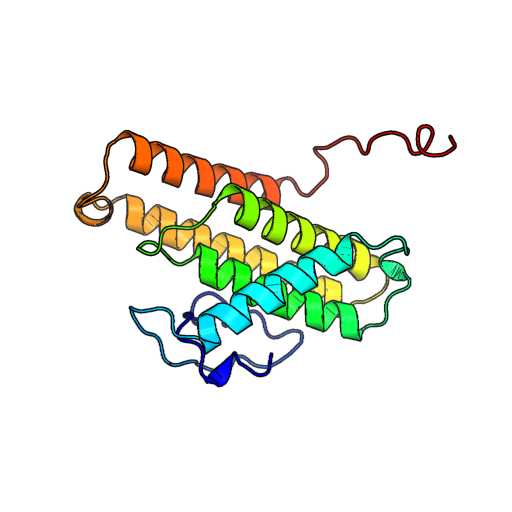10 ALA A C 1
ATOM 866 O O . ALA A 1 110 ? -3.479 -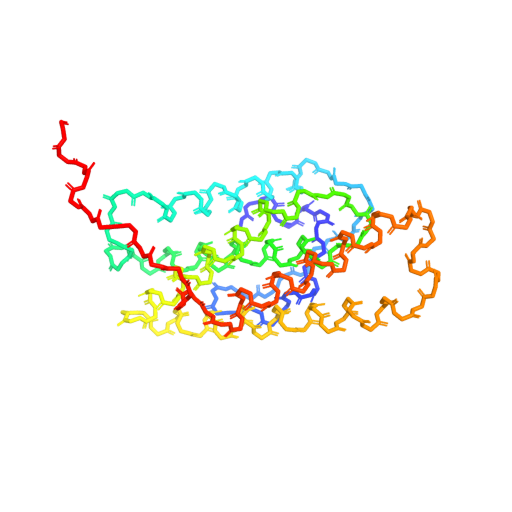1.822 15.209 1.00 94.50 110 ALA A O 1
ATOM 867 N N . ALA A 1 111 ? -5.460 -0.855 15.648 1.00 96.31 111 ALA A N 1
ATOM 868 C CA . ALA A 1 111 ? -5.564 -0.173 14.361 1.00 96.31 111 ALA A CA 1
ATOM 869 C C . ALA A 1 111 ? -4.599 1.014 14.266 1.00 96.31 111 ALA A C 1
ATOM 871 O O . ALA A 1 111 ? -4.034 1.236 13.202 1.00 96.31 111 ALA A O 1
ATOM 872 N N . GLU A 1 112 ? -4.346 1.722 15.371 1.00 97.00 112 GLU A N 1
ATOM 873 C CA . GLU A 1 112 ? -3.299 2.750 15.443 1.00 97.00 112 GLU A CA 1
ATOM 874 C C . GLU A 1 112 ? -1.908 2.154 15.177 1.00 97.00 112 GLU A C 1
ATOM 876 O O . GLU A 1 112 ? -1.166 2.638 14.322 1.00 97.00 112 GLU A O 1
ATOM 881 N N . ASN A 1 113 ? -1.576 1.043 15.843 1.00 97.31 113 ASN A N 1
ATOM 882 C CA . ASN A 1 113 ? -0.310 0.341 15.622 1.00 97.31 113 ASN A CA 1
ATOM 883 C C . ASN A 1 113 ? -0.173 -0.138 14.170 1.00 97.31 113 ASN A C 1
ATOM 885 O O . ASN A 1 113 ? 0.866 0.073 13.540 1.00 97.31 113 ASN A O 1
ATOM 889 N N . ALA A 1 114 ? -1.231 -0.746 13.627 1.00 97.31 114 ALA A N 1
ATOM 890 C CA . ALA A 1 114 ? -1.250 -1.216 12.250 1.00 97.31 114 ALA A CA 1
ATOM 891 C C . ALA A 1 114 ? -1.114 -0.063 11.247 1.00 97.31 114 ALA A C 1
ATOM 893 O O . ALA A 1 114 ? -0.347 -0.182 10.297 1.00 97.31 114 ALA A O 1
ATOM 894 N N . LEU A 1 115 ? -1.803 1.062 11.470 1.00 97.50 115 LEU A N 1
ATOM 895 C CA . LEU A 1 115 ? -1.688 2.270 10.651 1.00 97.50 115 LEU A CA 1
ATOM 896 C C . LEU A 1 115 ? -0.241 2.765 10.593 1.00 97.50 115 LEU A C 1
ATOM 898 O O . LEU A 1 115 ? 0.280 3.009 9.505 1.00 97.50 115 LEU A O 1
ATOM 902 N N . ASN A 1 116 ? 0.406 2.886 11.753 1.00 97.06 116 ASN A N 1
ATOM 903 C CA . ASN A 1 116 ? 1.782 3.368 11.851 1.00 97.06 116 ASN A CA 1
ATOM 904 C C . ASN A 1 116 ? 2.757 2.431 11.127 1.00 97.06 116 ASN A C 1
ATOM 906 O O . ASN A 1 116 ? 3.604 2.898 10.367 1.00 97.06 116 ASN A O 1
ATOM 910 N N . GLN A 1 117 ? 2.605 1.113 11.296 1.00 97.75 117 GLN A N 1
ATOM 911 C CA . GLN A 1 117 ? 3.425 0.122 10.590 1.00 97.75 117 GLN A CA 1
ATOM 912 C C . GLN A 1 117 ? 3.211 0.167 9.071 1.00 97.75 117 GLN A C 1
ATOM 914 O O . GLN A 1 117 ? 4.181 0.187 8.320 1.00 97.75 117 GLN A O 1
ATOM 919 N N . VAL A 1 118 ? 1.956 0.224 8.613 1.00 97.75 118 VAL A N 1
ATOM 920 C CA . VAL A 1 118 ? 1.610 0.296 7.183 1.00 97.75 118 VAL A CA 1
ATOM 921 C C . VAL A 1 118 ? 2.188 1.560 6.543 1.00 97.75 118 VAL A C 1
ATOM 923 O O . VAL A 1 118 ? 2.796 1.473 5.480 1.00 97.75 118 VAL A O 1
ATOM 926 N N . LYS A 1 119 ? 2.069 2.722 7.198 1.00 97.31 119 LYS A N 1
ATOM 927 C CA . LYS A 1 119 ? 2.662 3.977 6.707 1.00 97.31 119 LYS A CA 1
ATOM 928 C C . LYS A 1 119 ? 4.190 3.928 6.667 1.00 97.31 119 LYS A C 1
ATOM 930 O O . LYS A 1 119 ? 4.779 4.358 5.681 1.00 97.31 119 LYS A O 1
ATOM 935 N N . ALA A 1 120 ? 4.829 3.390 7.707 1.00 97.00 120 ALA A N 1
ATOM 936 C CA . ALA A 1 120 ? 6.284 3.260 7.750 1.00 97.00 120 ALA A CA 1
ATOM 937 C C . ALA A 1 120 ? 6.808 2.357 6.622 1.00 97.00 120 ALA A C 1
ATOM 939 O O . ALA A 1 120 ? 7.772 2.708 5.944 1.00 97.00 120 ALA A O 1
ATOM 940 N N . VAL A 1 121 ? 6.133 1.233 6.370 1.00 97.38 121 VAL A N 1
ATOM 941 C CA . VAL A 1 121 ? 6.470 0.342 5.255 1.00 97.38 121 VAL A CA 1
ATOM 942 C C . VAL A 1 121 ? 6.241 1.007 3.908 1.00 97.38 121 VAL A C 1
ATOM 944 O O . VAL A 1 121 ? 7.083 0.879 3.028 1.00 97.38 121 VAL A O 1
ATOM 947 N N . ALA A 1 122 ? 5.147 1.748 3.731 1.00 96.69 122 ALA A N 1
ATOM 948 C CA . ALA A 1 122 ? 4.915 2.478 2.489 1.00 96.69 122 ALA A CA 1
ATOM 949 C C . ALA A 1 122 ? 6.063 3.455 2.174 1.00 96.69 122 ALA A C 1
ATOM 951 O O . ALA A 1 122 ? 6.552 3.497 1.047 1.00 96.69 122 ALA A O 1
ATOM 952 N N . GLN A 1 123 ? 6.557 4.173 3.188 1.00 96.75 123 GLN A N 1
ATOM 953 C CA . GLN A 1 123 ? 7.731 5.039 3.050 1.00 96.75 123 GLN A CA 1
ATOM 954 C C . GLN A 1 123 ? 9.000 4.251 2.687 1.00 96.75 123 GLN A C 1
ATOM 956 O O . GLN A 1 123 ? 9.808 4.723 1.888 1.00 96.75 123 GLN A O 1
ATOM 961 N N . GLU A 1 124 ? 9.204 3.066 3.266 1.00 96.75 124 GLU A N 1
ATOM 962 C CA . GLU A 1 124 ? 10.347 2.196 2.953 1.00 96.75 124 GLU A CA 1
ATOM 963 C C . GLU A 1 124 ? 10.287 1.659 1.515 1.00 96.75 124 GLU A C 1
ATOM 965 O O . GLU A 1 124 ? 11.297 1.706 0.806 1.00 96.75 124 GLU A O 1
ATOM 970 N N . VAL A 1 125 ? 9.106 1.226 1.059 1.00 95.44 125 VAL A N 1
ATOM 971 C CA . VAL A 1 125 ? 8.860 0.800 -0.328 1.00 95.44 125 VAL A CA 1
ATOM 972 C C . VAL A 1 125 ? 9.174 1.943 -1.287 1.00 95.44 125 VAL A C 1
ATOM 974 O O . VAL A 1 125 ? 9.990 1.774 -2.191 1.00 95.44 125 VAL A O 1
ATOM 977 N N . TYR A 1 126 ? 8.618 3.131 -1.049 1.00 95.00 126 TYR A N 1
ATOM 978 C CA . TYR A 1 126 ? 8.859 4.302 -1.890 1.00 95.00 126 TYR A CA 1
ATOM 979 C C . TYR A 1 126 ? 10.341 4.690 -1.963 1.00 95.00 126 TYR A C 1
ATOM 981 O O . TYR A 1 126 ? 10.878 4.898 -3.051 1.00 95.00 126 TYR A O 1
ATOM 989 N N . ARG A 1 127 ? 11.040 4.742 -0.820 1.00 95.44 127 ARG A N 1
ATOM 990 C CA . ARG A 1 127 ? 12.482 5.046 -0.778 1.00 95.44 127 ARG A CA 1
ATOM 991 C C . ARG A 1 127 ? 13.299 4.008 -1.539 1.00 95.44 127 ARG A C 1
ATOM 993 O O . ARG A 1 127 ? 14.219 4.378 -2.267 1.00 95.44 127 ARG A O 1
ATOM 1000 N N . SER A 1 128 ? 12.956 2.731 -1.383 1.00 93.81 128 SER A N 1
ATOM 1001 C CA . SER A 1 128 ? 13.597 1.635 -2.111 1.00 93.81 128 SER A CA 1
ATOM 1002 C C . SER A 1 128 ? 13.425 1.811 -3.619 1.00 93.81 128 SER A C 1
ATOM 1004 O O . SER A 1 128 ? 14.422 1.804 -4.339 1.00 93.81 128 SER A O 1
ATOM 1006 N N . LYS A 1 129 ? 12.196 2.081 -4.085 1.00 92.12 129 LYS A N 1
ATOM 1007 C CA . LYS A 1 129 ? 11.911 2.354 -5.502 1.00 92.12 129 LYS A CA 1
ATOM 1008 C C . LYS A 1 129 ? 12.691 3.568 -6.003 1.00 92.12 129 LYS A C 1
ATOM 1010 O O . LYS A 1 129 ? 13.459 3.431 -6.948 1.00 92.12 129 LYS A O 1
ATOM 1015 N N . LYS A 1 130 ? 12.606 4.718 -5.324 1.00 92.44 130 LYS A N 1
ATOM 1016 C CA . LYS A 1 130 ? 13.353 5.939 -5.688 1.00 92.44 130 LYS A CA 1
ATOM 1017 C C . LYS A 1 130 ? 14.862 5.707 -5.789 1.00 92.44 130 LYS A C 1
ATOM 1019 O O . LYS A 1 130 ? 15.492 6.226 -6.703 1.00 92.44 130 LYS A O 1
ATOM 1024 N N . SER A 1 131 ? 15.440 4.918 -4.884 1.00 92.81 131 SER A N 1
ATOM 1025 C CA . SER A 1 131 ? 16.861 4.555 -4.934 1.00 92.81 131 SER A CA 1
ATOM 1026 C C . SER A 1 131 ? 17.194 3.725 -6.179 1.00 92.81 131 SER A C 1
ATOM 1028 O O . SER A 1 131 ? 18.162 4.012 -6.882 1.00 92.81 131 SER A O 1
ATOM 1030 N N . SER A 1 132 ? 16.362 2.731 -6.505 1.00 90.62 132 SER A N 1
ATOM 1031 C CA . SER A 1 132 ? 16.541 1.902 -7.703 1.00 90.62 132 SER A CA 1
ATOM 1032 C C . SER A 1 132 ? 16.370 2.689 -9.008 1.00 90.62 132 SER A C 1
ATOM 1034 O O . SER A 1 132 ? 17.121 2.456 -9.953 1.00 90.62 132 SER A O 1
ATOM 1036 N N . GLN A 1 133 ? 15.461 3.668 -9.034 1.00 89.88 133 GLN A N 1
ATOM 1037 C CA . GLN A 1 133 ? 15.167 4.526 -10.191 1.00 89.88 133 GLN A CA 1
ATOM 1038 C C . GLN A 1 133 ? 16.353 5.391 -10.656 1.00 89.88 133 GLN A C 1
ATOM 1040 O O . GLN A 1 133 ? 16.341 5.875 -11.789 1.00 89.88 133 GLN A O 1
ATOM 1045 N N . ILE A 1 134 ? 17.382 5.577 -9.817 1.00 89.38 134 ILE A N 1
ATOM 1046 C CA . ILE A 1 134 ? 18.612 6.314 -10.165 1.00 89.38 134 ILE A CA 1
ATOM 1047 C C . ILE A 1 134 ? 19.433 5.559 -11.222 1.00 89.38 134 ILE A C 1
ATOM 1049 O O . ILE A 1 134 ? 20.160 6.174 -12.002 1.00 89.38 134 ILE A O 1
ATOM 1053 N N . ASN A 1 135 ? 19.346 4.227 -11.252 1.00 89.00 135 ASN A N 1
ATOM 1054 C CA . ASN A 1 135 ? 20.130 3.412 -12.169 1.00 89.00 135 ASN A CA 1
ATOM 1055 C C . ASN A 1 135 ? 19.450 3.338 -13.552 1.00 89.00 135 ASN A C 1
ATOM 1057 O O . ASN A 1 135 ? 18.344 2.813 -13.635 1.00 89.00 135 ASN A O 1
ATOM 1061 N N . PRO A 1 136 ? 20.094 3.756 -14.660 1.00 84.75 136 PRO A N 1
ATOM 1062 C CA . PRO A 1 136 ? 19.503 3.657 -15.997 1.00 84.75 136 PRO A CA 1
ATOM 1063 C C . PRO A 1 136 ? 19.091 2.235 -16.400 1.00 84.75 136 PRO A C 1
ATOM 1065 O O . PRO A 1 136 ? 18.135 2.073 -17.155 1.00 84.75 136 PRO A O 1
ATOM 1068 N N . SER A 1 137 ? 19.766 1.198 -15.884 1.00 87.75 137 SER A N 1
ATOM 1069 C CA . SER A 1 137 ? 19.393 -0.196 -16.160 1.00 87.75 137 SER A CA 1
ATOM 1070 C C . SER A 1 137 ? 18.054 -0.589 -15.537 1.00 87.75 137 SER A C 1
ATOM 1072 O O . SER A 1 137 ? 17.449 -1.559 -15.977 1.00 87.75 137 SER A O 1
ATOM 1074 N N . TYR A 1 138 ? 17.588 0.149 -14.526 1.00 85.69 138 TYR A N 1
ATOM 1075 C CA . TYR A 1 138 ? 16.261 -0.033 -13.945 1.00 85.69 138 TYR A CA 1
ATOM 1076 C C . TYR A 1 138 ? 15.181 0.170 -15.010 1.00 85.69 138 TYR A C 1
ATOM 1078 O O . TYR A 1 138 ? 14.262 -0.625 -15.113 1.00 85.69 138 TYR A O 1
ATOM 1086 N N . TRP A 1 139 ? 15.351 1.160 -15.885 1.00 89.19 139 TRP A N 1
ATOM 1087 C CA . TRP A 1 139 ? 14.380 1.513 -16.922 1.00 89.19 139 TRP A CA 1
ATOM 1088 C C . TRP A 1 139 ? 14.579 0.767 -18.246 1.00 89.19 139 TRP A C 1
ATOM 1090 O O . TRP A 1 139 ? 13.954 1.100 -19.254 1.00 89.19 139 TRP A O 1
ATOM 1100 N N . GLN A 1 140 ? 15.459 -0.235 -18.279 1.00 89.44 140 GLN A N 1
ATOM 1101 C CA . GLN A 1 140 ? 15.727 -0.983 -19.500 1.00 89.44 140 GLN A CA 1
ATOM 1102 C C . GLN A 1 140 ? 14.463 -1.717 -19.972 1.00 89.44 140 GLN A C 1
ATOM 1104 O O . GLN A 1 140 ? 13.884 -2.508 -19.236 1.00 89.44 140 GLN A O 1
ATOM 1109 N N . GLY A 1 141 ? 14.064 -1.478 -21.224 1.00 86.69 141 GLY A N 1
ATOM 1110 C CA . GLY A 1 141 ? 12.880 -2.096 -21.830 1.00 86.69 141 GLY A CA 1
ATOM 1111 C C . GLY A 1 141 ? 11.598 -1.266 -21.731 1.00 86.69 141 GLY A C 1
ATOM 1112 O O . GLY A 1 141 ? 10.614 -1.648 -22.354 1.00 86.69 141 GLY A O 1
ATOM 1113 N N . PHE A 1 142 ? 11.622 -0.128 -21.030 1.00 87.56 142 PHE A N 1
ATOM 1114 C CA . PHE A 1 142 ? 10.500 0.808 -20.956 1.00 87.56 142 PHE A CA 1
ATOM 1115 C C . PHE A 1 142 ? 10.661 1.970 -21.940 1.00 87.56 142 PHE A C 1
ATOM 1117 O O . PHE A 1 142 ? 11.767 2.438 -22.228 1.00 87.56 142 PHE A O 1
ATOM 1124 N N . THR A 1 143 ? 9.535 2.463 -22.440 1.00 91.25 143 THR A N 1
ATOM 1125 C CA . THR A 1 143 ? 9.441 3.728 -23.170 1.00 91.25 143 THR A CA 1
ATOM 1126 C C . THR A 1 143 ? 9.571 4.916 -22.216 1.00 91.25 143 THR A C 1
ATOM 1128 O O . THR A 1 143 ? 9.326 4.812 -21.016 1.00 91.25 143 THR A O 1
ATOM 1131 N N . GLN A 1 144 ? 9.915 6.089 -22.751 1.00 88.62 144 GLN A N 1
ATOM 1132 C CA . GLN A 1 144 ? 9.992 7.312 -21.948 1.00 88.62 144 GLN A CA 1
ATOM 1133 C C . GLN A 1 144 ? 8.655 7.650 -21.264 1.00 88.62 144 GLN A C 1
ATOM 1135 O O . GLN A 1 144 ? 8.654 8.109 -20.124 1.00 88.62 144 GLN A O 1
ATOM 1140 N N . GLU A 1 145 ? 7.531 7.405 -21.942 1.00 90.00 145 GLU A N 1
ATOM 1141 C CA . GLU A 1 145 ? 6.191 7.623 -21.391 1.00 90.00 145 GLU A CA 1
ATOM 1142 C C . GLU A 1 145 ? 5.910 6.690 -20.206 1.00 90.00 145 GLU A C 1
ATOM 1144 O O . GLU A 1 145 ? 5.481 7.153 -19.153 1.00 90.00 145 GLU A O 1
ATOM 1149 N N . GLU A 1 146 ? 6.228 5.398 -20.325 1.00 88.12 146 GLU A N 1
ATOM 1150 C CA . GLU A 1 146 ? 6.061 4.430 -19.231 1.00 88.12 146 GLU A CA 1
ATOM 1151 C C . GLU A 1 146 ? 6.929 4.775 -18.016 1.00 88.12 146 GLU A C 1
ATOM 1153 O O . GLU A 1 146 ? 6.455 4.697 -16.882 1.00 88.12 146 GLU A O 1
ATOM 1158 N N . VAL A 1 147 ? 8.172 5.216 -18.239 1.00 88.50 147 VAL A N 1
ATOM 1159 C CA . VAL A 1 147 ? 9.057 5.686 -17.161 1.00 88.50 147 VAL A CA 1
ATOM 1160 C C . VAL A 1 147 ? 8.435 6.882 -16.438 1.00 88.50 147 VAL A C 1
ATOM 1162 O O . VAL A 1 147 ? 8.349 6.886 -15.210 1.00 88.50 147 VAL A O 1
ATOM 1165 N N . MET A 1 148 ? 7.974 7.891 -17.184 1.00 89.06 148 MET A N 1
ATOM 1166 C CA . MET A 1 148 ? 7.350 9.083 -16.602 1.00 89.06 148 MET A CA 1
ATOM 1167 C C . MET A 1 148 ? 6.077 8.740 -15.824 1.00 89.06 148 MET A C 1
ATOM 1169 O O . MET A 1 148 ? 5.903 9.226 -14.706 1.00 89.06 148 MET A O 1
ATOM 1173 N N . ASN A 1 149 ? 5.224 7.877 -16.378 1.00 87.94 149 ASN A N 1
ATOM 1174 C CA . ASN A 1 149 ? 3.988 7.442 -15.734 1.00 87.94 149 ASN A CA 1
ATOM 1175 C C . ASN A 1 149 ? 4.267 6.661 -14.444 1.00 87.94 149 ASN A C 1
ATOM 1177 O O . ASN A 1 149 ? 3.642 6.941 -13.425 1.00 87.94 149 ASN A O 1
ATOM 1181 N N . SER A 1 150 ? 5.249 5.753 -14.452 1.00 88.06 150 SER A N 1
ATOM 1182 C CA . SER A 1 150 ? 5.640 4.981 -13.266 1.00 88.06 150 SER A CA 1
ATOM 1183 C C . SER A 1 150 ? 6.175 5.876 -12.141 1.00 88.06 150 SER A C 1
ATOM 1185 O O . SER A 1 150 ? 5.770 5.738 -10.985 1.00 88.06 150 SER A O 1
ATOM 1187 N N . ILE A 1 151 ? 7.037 6.847 -12.468 1.00 90.06 151 ILE A N 1
ATOM 1188 C CA . ILE A 1 151 ? 7.554 7.813 -11.485 1.00 90.06 151 ILE A CA 1
ATOM 1189 C C . ILE A 1 151 ? 6.412 8.658 -10.908 1.00 90.06 151 ILE A C 1
ATOM 1191 O O . ILE A 1 151 ? 6.333 8.835 -9.690 1.00 90.06 151 ILE A O 1
ATOM 1195 N N . ALA A 1 152 ? 5.522 9.163 -11.767 1.00 90.88 152 ALA A N 1
ATOM 1196 C CA . ALA A 1 152 ? 4.387 9.978 -11.348 1.00 90.88 152 ALA A CA 1
ATOM 1197 C C . ALA A 1 152 ? 3.400 9.189 -10.471 1.00 90.88 152 ALA A C 1
ATOM 1199 O O . ALA A 1 152 ? 2.883 9.726 -9.488 1.00 90.88 152 ALA A O 1
ATOM 1200 N N . ALA A 1 153 ? 3.163 7.913 -10.785 1.00 89.75 153 ALA A N 1
ATOM 1201 C CA . ALA A 1 153 ? 2.331 7.025 -9.982 1.00 89.75 153 ALA A CA 1
ATOM 1202 C C . ALA A 1 153 ? 2.904 6.837 -8.570 1.00 89.75 153 ALA A C 1
ATOM 1204 O O . ALA A 1 153 ? 2.185 7.041 -7.589 1.00 89.75 153 ALA A O 1
ATOM 1205 N N . ASP A 1 154 ? 4.202 6.542 -8.448 1.00 91.75 154 ASP A N 1
ATOM 1206 C CA . ASP A 1 154 ? 4.874 6.393 -7.152 1.00 91.75 154 ASP A CA 1
ATOM 1207 C C . ASP A 1 154 ? 4.813 7.669 -6.305 1.00 91.75 154 ASP A C 1
ATOM 1209 O O . ASP A 1 154 ? 4.543 7.607 -5.103 1.00 91.75 154 ASP A O 1
ATOM 1213 N N . GLU A 1 155 ? 5.040 8.828 -6.927 1.00 92.50 155 GLU A N 1
ATOM 1214 C CA . GLU A 1 155 ? 4.937 10.130 -6.262 1.00 92.50 155 GLU A CA 1
ATOM 1215 C C . GLU A 1 155 ? 3.513 10.411 -5.788 1.00 92.50 155 GLU A C 1
ATOM 1217 O O . GLU A 1 155 ? 3.315 10.852 -4.655 1.00 92.50 155 GLU A O 1
ATOM 1222 N N . THR A 1 156 ? 2.516 10.108 -6.619 1.00 92.06 156 THR A N 1
ATOM 1223 C CA . THR A 1 156 ? 1.106 10.316 -6.276 1.00 92.06 156 THR A CA 1
ATOM 1224 C C . THR A 1 156 ? 0.673 9.397 -5.134 1.00 92.06 156 THR A C 1
ATOM 1226 O O . THR A 1 156 ? 0.018 9.858 -4.200 1.00 92.06 156 THR A O 1
ATOM 1229 N N . ILE A 1 157 ? 1.064 8.116 -5.163 1.00 92.56 157 ILE A N 1
ATOM 1230 C CA . ILE A 1 157 ? 0.792 7.169 -4.072 1.00 92.56 157 ILE A CA 1
ATOM 1231 C C . ILE A 1 157 ? 1.414 7.676 -2.770 1.00 92.56 157 ILE A C 1
ATOM 1233 O O . ILE A 1 157 ? 0.726 7.736 -1.753 1.00 92.56 157 ILE A O 1
ATOM 1237 N N . MET A 1 158 ? 2.693 8.066 -2.784 1.00 94.31 158 MET A N 1
ATOM 1238 C CA . MET A 1 158 ? 3.361 8.532 -1.568 1.00 94.31 158 MET A CA 1
ATOM 1239 C C . MET A 1 158 ? 2.737 9.829 -1.034 1.00 94.31 158 MET A C 1
ATOM 1241 O O . MET A 1 158 ? 2.499 9.937 0.168 1.00 94.31 158 MET A O 1
ATOM 1245 N N . ASN A 1 159 ? 2.399 10.775 -1.914 1.00 92.75 159 ASN A N 1
ATOM 1246 C CA . ASN A 1 159 ? 1.732 12.024 -1.542 1.00 92.75 159 ASN A CA 1
ATOM 1247 C C . ASN A 1 159 ? 0.380 11.758 -0.850 1.00 92.75 159 ASN A C 1
ATOM 1249 O O . ASN A 1 159 ? 0.169 12.220 0.271 1.00 92.75 159 ASN A O 1
ATOM 1253 N N . ASP A 1 160 ? -0.471 10.904 -1.437 1.00 90.44 160 ASP A N 1
ATOM 1254 C CA . ASP A 1 160 ? -1.769 10.511 -0.859 1.00 90.44 160 ASP A CA 1
ATOM 1255 C C . ASP A 1 160 ? -1.623 9.894 0.554 1.00 90.44 160 ASP A C 1
ATOM 1257 O O . ASP A 1 160 ? -2.497 10.050 1.417 1.00 90.44 160 ASP A O 1
ATOM 1261 N N . ILE A 1 161 ? -0.515 9.191 0.816 1.00 91.00 161 ILE A N 1
ATOM 1262 C CA . ILE A 1 161 ? -0.205 8.587 2.120 1.00 91.00 161 ILE A CA 1
ATOM 1263 C C . ILE A 1 161 ? 0.245 9.641 3.145 1.00 91.00 161 ILE A C 1
ATOM 1265 O O . ILE A 1 161 ? -0.146 9.555 4.319 1.00 91.00 161 ILE A O 1
ATOM 1269 N N . GLU A 1 162 ? 1.063 10.612 2.727 1.00 87.62 162 GLU A N 1
ATOM 1270 C CA . GLU A 1 162 ? 1.637 11.658 3.586 1.00 87.62 162 GLU A CA 1
ATOM 1271 C C . GLU A 1 162 ? 0.627 12.731 3.970 1.00 87.62 162 GLU A C 1
ATOM 1273 O O . GLU A 1 162 ? 0.503 13.053 5.154 1.00 87.62 162 GLU A O 1
ATOM 1278 N N . THR A 1 163 ? -0.140 13.248 3.007 1.00 81.50 163 THR A N 1
ATOM 1279 C CA . THR A 1 163 ? -1.150 14.282 3.282 1.00 81.50 163 THR A CA 1
ATOM 1280 C C . THR A 1 163 ? -2.291 13.747 4.139 1.00 81.50 163 THR A C 1
ATOM 1282 O O . THR A 1 163 ? -3.060 14.514 4.724 1.00 81.50 163 THR A O 1
ATOM 1285 N N . GLY A 1 164 ? -2.428 12.418 4.210 1.00 62.69 164 GLY A N 1
ATOM 1286 C CA . GLY A 1 164 ? -3.631 11.774 4.700 1.00 62.69 164 GLY A CA 1
ATOM 1287 C C . GLY A 1 164 ? -4.845 12.185 3.863 1.00 62.69 164 GLY A C 1
ATOM 1288 O O . GLY A 1 164 ? -4.796 13.052 2.993 1.00 62.69 164 GLY A O 1
ATOM 1289 N N . LEU A 1 165 ? -5.993 11.590 4.159 1.00 56.47 165 LEU A N 1
ATOM 1290 C CA . LEU A 1 165 ? -7.273 11.898 3.509 1.00 56.47 165 LEU A CA 1
ATOM 1291 C C . LEU A 1 165 ? -7.782 13.347 3.725 1.00 56.47 165 LEU A C 1
ATOM 1293 O O . LEU A 1 165 ? -8.940 13.628 3.438 1.00 56.47 165 LEU A O 1
ATOM 1297 N N . GLY A 1 166 ? -6.961 14.269 4.240 1.00 44.66 166 GLY A N 1
ATOM 1298 C CA . GLY A 1 166 ? -7.332 15.657 4.535 1.00 44.66 166 GLY A CA 1
ATOM 1299 C C . GLY A 1 166 ? -7.509 16.562 3.310 1.00 44.66 166 GLY A C 1
ATOM 1300 O O . GLY A 1 166 ? -7.872 17.721 3.479 1.00 44.66 166 GLY A O 1
ATOM 1301 N N . GLY A 1 167 ? -7.262 16.061 2.094 1.00 40.84 167 GLY A N 1
ATOM 1302 C CA . GLY A 1 167 ? -7.320 16.849 0.857 1.00 40.84 167 GLY A CA 1
ATOM 1303 C C . GLY A 1 167 ? -8.584 16.690 0.005 1.00 40.84 167 GLY A C 1
ATOM 1304 O O . GLY A 1 167 ? -8.716 17.403 -0.985 1.00 40.84 167 GLY A O 1
ATOM 1305 N N . ILE A 1 168 ? -9.512 15.784 0.340 1.00 43.06 168 ILE A N 1
ATOM 1306 C CA . ILE A 1 168 ? -10.716 15.562 -0.478 1.00 43.06 168 ILE A CA 1
ATOM 1307 C C . ILE A 1 168 ? -11.957 15.948 0.334 1.00 43.06 168 ILE A C 1
ATOM 1309 O O . ILE A 1 168 ? -12.271 15.265 1.313 1.00 43.06 168 ILE A O 1
ATOM 1313 N N . PRO A 1 169 ? -12.691 17.010 -0.054 1.00 34.22 169 PRO A N 1
ATOM 1314 C CA . PRO A 1 169 ? -14.008 17.280 0.501 1.00 34.22 169 PRO A CA 1
ATOM 1315 C C . PRO A 1 169 ? -14.891 16.054 0.262 1.00 34.22 169 PRO A C 1
ATOM 1317 O O . PRO A 1 169 ? -15.113 15.654 -0.881 1.00 34.22 169 PRO A O 1
ATOM 1320 N N . MET A 1 170 ? -15.383 15.437 1.337 1.00 43.06 170 MET A N 1
ATOM 1321 C CA . MET A 1 170 ? -16.460 14.459 1.216 1.00 43.06 170 MET A CA 1
ATOM 1322 C C . MET A 1 170 ? -17.643 15.175 0.542 1.00 43.06 170 MET A C 1
ATOM 1324 O O . MET A 1 170 ? -17.997 16.270 0.993 1.00 43.06 170 MET A O 1
ATOM 1328 N N . PRO A 1 171 ? -18.251 14.620 -0.522 1.00 41.50 171 PRO A N 1
ATOM 1329 C CA . PRO A 1 171 ? -19.469 15.200 -1.064 1.00 41.50 171 PRO A CA 1
ATOM 1330 C C . PRO A 1 171 ? -20.532 15.250 0.050 1.00 41.50 171 PRO A C 1
ATOM 1332 O O . PRO A 1 171 ? -20.628 14.294 0.828 1.00 41.50 171 PRO A O 1
ATOM 1335 N N . PRO A 1 172 ? -21.306 16.346 0.168 1.00 40.75 172 PRO A N 1
ATOM 1336 C CA . PRO A 1 172 ? -22.362 16.451 1.166 1.00 40.75 172 PRO A CA 1
ATOM 1337 C C . PRO A 1 172 ? -23.318 15.261 1.053 1.00 40.75 172 PRO A C 1
ATOM 1339 O O . PRO A 1 172 ? -23.751 14.912 -0.048 1.00 40.75 172 PRO A O 1
ATOM 1342 N N . LEU A 1 173 ? -23.661 14.649 2.190 1.00 47.50 173 LEU A N 1
ATOM 1343 C CA . LEU A 1 173 ? -24.593 13.515 2.264 1.00 47.50 173 LEU A CA 1
ATOM 1344 C C . LEU A 1 173 ? -26.036 13.870 1.845 1.00 47.50 173 LEU A C 1
ATOM 1346 O O . LEU A 1 173 ? -26.892 12.989 1.817 1.00 47.50 173 LEU A O 1
ATOM 1350 N N . ASP A 1 174 ? -26.300 15.123 1.476 1.00 46.69 174 ASP A N 1
ATOM 1351 C CA . ASP A 1 174 ? -27.636 15.640 1.175 1.00 46.69 174 ASP A CA 1
ATOM 1352 C C . ASP A 1 174 ? -28.178 15.213 -0.205 1.00 46.69 174 ASP A C 1
ATOM 1354 O O . ASP A 1 174 ? -29.336 15.474 -0.514 1.00 46.69 174 ASP A O 1
ATOM 1358 N N . ASN A 1 175 ? -27.392 14.503 -1.026 1.00 47.06 175 ASN A N 1
ATOM 1359 C CA . ASN A 1 175 ? -27.803 14.064 -2.370 1.00 47.06 175 ASN A CA 1
ATOM 1360 C C . ASN A 1 175 ? -28.166 12.569 -2.494 1.00 47.06 175 ASN A C 1
ATOM 1362 O O . ASN A 1 175 ? -28.190 12.036 -3.602 1.00 47.06 175 ASN A O 1
ATOM 1366 N N . LEU A 1 176 ? -28.456 11.868 -1.390 1.00 46.91 176 LEU A N 1
ATOM 1367 C CA . LEU A 1 176 ? -28.847 10.444 -1.424 1.00 46.91 176 LEU A CA 1
ATOM 1368 C C . LEU A 1 176 ? -30.248 10.135 -0.876 1.00 46.91 176 LEU A C 1
ATOM 1370 O O . LEU A 1 176 ? -30.558 8.976 -0.603 1.00 46.91 176 LEU A O 1
ATOM 1374 N N . THR A 1 177 ? -31.126 11.133 -0.793 1.00 47.22 177 THR A N 1
ATOM 1375 C CA . THR A 1 177 ? -32.573 10.902 -0.676 1.00 47.22 177 THR A CA 1
ATOM 1376 C C . THR A 1 177 ? -33.271 11.374 -1.945 1.00 47.22 177 THR A C 1
ATOM 1378 O O . THR A 1 177 ? -33.746 12.507 -2.021 1.00 47.22 177 THR A O 1
ATOM 1381 N N . GLY A 1 178 ? -33.282 10.494 -2.944 1.00 43.84 178 GLY A N 1
ATOM 1382 C CA . GLY A 1 178 ? -34.242 10.487 -4.044 1.00 43.84 178 GLY A CA 1
ATOM 1383 C C . GLY A 1 178 ? -35.007 9.176 -4.002 1.00 43.84 178 GLY A C 1
ATOM 1384 O O . GLY A 1 178 ? -34.329 8.136 -3.839 1.00 43.84 178 GLY A O 1
#

Organism: NCBI:txid700344

Solvent-accessible surface area (backbone atoms only — not comparable to full-atom values): 10271 Å² total; per-residue (Å²): 114,92,38,43,74,71,9,24,60,48,45,75,75,38,49,78,49,46,74,75,47,78,66,70,91,34,57,67,52,96,61,83,43,72,32,26,51,52,38,53,51,50,27,51,55,52,47,54,58,73,72,46,100,60,66,72,74,75,54,58,76,66,52,47,42,52,44,51,55,22,45,43,51,50,51,25,54,67,61,49,80,92,62,92,68,66,57,65,62,51,37,52,44,48,49,50,36,52,50,49,26,60,56,30,30,80,82,32,69,64,21,42,53,36,36,55,34,52,53,54,34,51,52,52,44,51,50,52,50,59,60,50,66,71,40,72,74,66,54,64,93,57,53,73,66,57,51,50,51,52,55,50,47,54,52,51,45,51,47,54,64,70,66,40,81,80,82,61,84,76,77,74,81,83,80,74,84,126

Sequence (178 aa):
MLHQPHSQLDSSPTRSVTSCAPHRPVPTGDLFNSHTTHTVTSAAEISKMITHRVPLTSHTHFFTCVVTLSSIVHLSKWALFFIPHDDDELRQQIRLNIGALNKLSAVWKAAENALNQVKAVAQEVYRSKKSSQINPSYWQGFTQEEVMNSIAADETIMNDIETGLGGIPMPPLDNLTG